Protein 4LOR (pdb70)

Organism: Homo sapiens (NCBI:txid9606)

GO terms:
  GO:0106139 symbiont cell surface (C, IDA)
  GO:0005602 complement component C1 complex (C, IDA)
  GO:0004252 serine-type endopeptidase activity (F, IDA)
  GO:0006958 complement activation, classical pathway (P, IDA)
  GO:0005576 extracellular region (C, EXP)
  GO:0009986 cell surface (C, EXP)
  GO:0004252 serine-type endopeptidase activity (F, EXP)
  GO:0005576 extracellular region (C, TAS)
  GO:0042802 identical protein binding (F, IPI)
  GO:0005515 protein binding (F, IPI)
  GO:0072562 blood microparticle (C, HDA)
  GO:0031638 zymogen activation (P, IDA)
  GO:0051604 protein maturation (P, IDA)

CATH classification: 2.60.120.290 (+2 more: 2.10.25.10, 2.60.120.290)

Sequence (325 aa):
PTMYGEILSPNYPQAYPSEVEKSWDIEVPEGYGIHLYFTHLDIELSENCAYDSVQIISGDTEEGRLCGQQRSSNNPHSPIVEEFQVPYNKLQVIFKSDFSNEERFTGFAAYYVATDINECTDFVDVPCSHFCNNFIGGYFCSCPPEYFLHDDMKNCGVNCSGDVFTALIGEIASPNYPKPYPENSRCEYQIRLEKGFQVVVTLRREDFDVEAADSAGNCLDSLVFVAGDRQFGPYCGHGFPGPLNIETKSNALDIIFQTDLTGQKKGWKLRYHGDPMGPGPGPGKLGPGPGPGGPGPGPGKLGPGPGPGGPGPGPGPGKLGPGPGP

Structure (mmCIF, N/CA/C/O backbone):
data_4LOR
#
_entry.id   4LOR
#
_cell.length_a   71.353
_cell.length_b   71.173
_cell.length_c   98.393
_cell.angle_alpha   90.000
_cell.angle_beta   111.120
_cell.angle_gamma   90.000
#
_symmetry.space_group_name_H-M   'C 1 2 1'
#
loop_
_entity.id
_entity.type
_entity.pdbx_description
1 polymer 'Complement C1s subcomponent heavy chain'
2 polymer 'collagen-like peptide from C1q'
3 non-polymer 'CALCIUM ION'
4 non-polymer 'SODIUM ION'
5 non-polymer 2-acetamido-2-deoxy-beta-D-glucopyranose
6 water water
#
loop_
_atom_site.group_PDB
_atom_site.id
_atom_site.type_symbol
_atom_site.label_atom_id
_atom_site.label_alt_id
_atom_site.label_comp_id
_atom_site.label_asym_id
_atom_site.label_entity_id
_atom_site.label_seq_id
_atom_site.pdbx_PDB_ins_code
_atom_site.Cartn_x
_atom_site.Cartn_y
_atom_site.Cartn_z
_atom_site.occupancy
_atom_site.B_iso_or_equiv
_atom_site.auth_seq_id
_atom_site.auth_comp_id
_atom_site.auth_asym_id
_atom_site.auth_atom_id
_atom_site.pdbx_PDB_model_num
ATOM 1 N N . PRO A 1 1 ? 7.493 -4.660 48.431 1.00 42.42 2 PRO A N 1
ATOM 2 C CA . PRO A 1 1 ? 8.236 -5.822 47.934 1.00 32.06 2 PRO A CA 1
ATOM 3 C C . PRO A 1 1 ? 9.256 -6.314 48.955 1.00 52.94 2 PRO A C 1
ATOM 4 O O . PRO A 1 1 ? 10.210 -5.600 49.263 1.00 47.68 2 PRO A O 1
ATOM 8 N N . THR A 1 2 ? 9.050 -7.523 49.470 1.00 38.92 3 THR A N 1
ATOM 9 C CA . THR A 1 2 ? 9.944 -8.092 50.473 1.00 33.19 3 THR A CA 1
ATOM 10 C C . THR A 1 2 ? 10.466 -9.462 50.050 1.00 41.56 3 THR A C 1
ATOM 11 O O . THR A 1 2 ? 9.994 -10.041 49.073 1.00 42.76 3 THR A O 1
ATOM 15 N N . MET A 1 3 ? 11.442 -9.972 50.794 1.00 46.79 4 MET A N 1
ATOM 16 C CA . MET A 1 3 ? 12.009 -11.289 50.525 1.00 35.62 4 MET A CA 1
ATOM 17 C C . MET A 1 3 ? 11.526 -12.300 51.559 1.00 28.55 4 MET A C 1
ATOM 18 O O . MET A 1 3 ? 11.585 -13.511 51.335 1.00 25.32 4 MET A O 1
ATOM 23 N N . TYR A 1 4 ? 11.049 -11.789 52.690 1.00 28.28 5 TYR A N 1
ATOM 24 C CA . TYR A 1 4 ? 10.515 -12.627 53.757 1.00 29.78 5 TYR A CA 1
ATOM 25 C C . TYR A 1 4 ? 9.598 -11.802 54.650 1.00 34.89 5 TYR A C 1
ATOM 26 O O . TYR A 1 4 ? 9.636 -10.572 54.614 1.00 38.40 5 TYR A O 1
ATOM 35 N N . GLY A 1 5 ? 8.776 -12.473 55.451 1.00 29.05 6 GLY A N 1
ATOM 36 C CA . GLY A 1 5 ? 7.861 -11.769 56.330 1.00 31.74 6 GLY A CA 1
ATOM 37 C C . GLY A 1 5 ? 7.149 -12.633 57.353 1.00 32.00 6 GLY A C 1
ATOM 38 O O . GLY A 1 5 ? 7.373 -13.841 57.437 1.00 29.84 6 GLY A O 1
ATOM 39 N N . GLU A 1 6 ? 6.274 -11.997 58.126 1.00 38.53 7 GLU A N 1
ATOM 40 C CA . GLU A 1 6 ? 5.581 -12.652 59.228 1.00 30.96 7 GLU A CA 1
ATOM 41 C C . GLU A 1 6 ? 4.105 -12.260 59.254 1.00 27.03 7 GLU A C 1
ATOM 42 O O . GLU A 1 6 ? 3.761 -11.090 59.089 1.00 37.40 7 GLU A O 1
ATOM 48 N N . ILE A 1 7 ? 3.237 -13.247 59.458 1.00 28.47 8 ILE A N 1
ATOM 49 C CA . ILE A 1 7 ? 1.800 -13.009 59.521 1.00 23.22 8 ILE A CA 1
ATOM 50 C C . ILE A 1 7 ? 1.213 -13.606 60.797 1.00 22.40 8 ILE A C 1
ATOM 51 O O . ILE A 1 7 ? 1.238 -14.822 60.992 1.00 27.40 8 ILE A O 1
ATOM 56 N N . LEU A 1 8 ? 0.683 -12.747 61.661 1.00 23.97 9 LEU A N 1
ATOM 57 C CA . LEU A 1 8 ? 0.148 -13.190 62.943 1.00 26.82 9 LEU A CA 1
ATOM 58 C C . LEU A 1 8 ? -1.322 -12.810 63.104 1.00 25.58 9 LEU A C 1
ATOM 59 O O . LEU A 1 8 ? -1.742 -11.728 62.694 1.00 31.26 9 LEU A O 1
ATOM 64 N N . SER A 1 9 ? -2.098 -13.712 63.698 1.00 27.42 10 SER A N 1
ATOM 65 C CA . SER A 1 9 ? -3.497 -13.441 64.006 1.00 25.15 10 SER A CA 1
ATOM 66 C C . SER A 1 9 ? -3.584 -12.315 65.033 1.00 34.87 10 SER A C 1
ATOM 67 O O . SER A 1 9 ? -2.642 -12.101 65.796 1.00 30.04 10 SER A O 1
ATOM 70 N N . PRO A 1 10 ? -4.706 -11.576 65.038 1.00 27.14 11 PRO A N 1
ATOM 71 C CA . PRO A 1 10 ? -4.911 -10.503 66.016 1.00 40.43 11 PRO A CA 1
ATOM 72 C C . PRO A 1 10 ? -4.746 -10.983 67.458 1.00 40.08 11 PRO A C 1
ATOM 73 O O . PRO A 1 10 ? -5.339 -11.993 67.840 1.00 31.69 11 PRO A O 1
ATOM 77 N N . ASN A 1 11 ? -3.932 -10.262 68.226 1.00 34.03 12 ASN A N 1
ATOM 78 C CA . ASN A 1 11 ? -3.695 -10.537 69.646 1.00 31.29 12 ASN A CA 1
ATOM 79 C C . ASN A 1 11 ? -2.908 -11.822 69.932 1.00 24.77 12 ASN A C 1
ATOM 80 O O . ASN A 1 11 ? -2.879 -12.299 71.064 1.00 43.81 12 ASN A O 1
ATOM 85 N N . TYR A 1 12 ? -2.268 -12.371 68.903 1.00 39.05 13 TYR A N 1
ATOM 86 C CA . TYR A 1 12 ? -1.381 -13.523 69.059 1.00 34.64 13 TYR A CA 1
ATOM 87 C C . TYR A 1 12 ? -0.246 -13.156 70.014 1.00 29.61 13 TYR A C 1
ATOM 88 O O . TYR A 1 12 ? 0.274 -12.043 69.952 1.00 43.05 13 TYR A O 1
ATOM 97 N N . PRO A 1 13 ? 0.156 -14.089 70.896 1.00 43.09 14 PRO A N 1
ATOM 98 C CA . PRO A 1 13 ? -0.278 -15.485 71.025 1.00 41.56 14 PRO A CA 1
ATOM 99 C C . PRO A 1 13 ? -1.501 -15.684 71.921 1.00 33.35 14 PRO A C 1
ATOM 100 O O . PRO A 1 13 ? -1.805 -16.824 72.276 1.00 31.82 14 PRO A O 1
ATOM 104 N N . GLN A 1 14 ? -2.186 -14.607 72.288 1.00 31.61 15 GLN A N 1
ATOM 105 C CA . GLN A 1 14 ? -3.415 -14.730 73.067 1.00 32.14 15 GLN A CA 1
ATOM 106 C C . GLN A 1 14 ? -4.602 -14.979 72.140 1.00 34.25 15 GLN A C 1
ATOM 107 O O . GLN A 1 14 ? -4.444 -15.012 70.921 1.00 26.20 15 GLN A O 1
ATOM 113 N N . ALA A 1 15 ? -5.786 -15.157 72.719 1.00 25.60 16 ALA A N 1
ATOM 114 C CA . ALA A 1 15 ? -6.985 -15.444 71.933 1.00 25.44 16 ALA A CA 1
ATOM 115 C C . ALA A 1 15 ? -7.388 -14.273 71.038 1.00 25.62 16 ALA A C 1
ATOM 116 O O . ALA A 1 15 ? -7.208 -13.114 71.406 1.00 38.04 16 ALA A O 1
ATOM 118 N N . TYR A 1 16 ? -7.934 -14.583 69.864 1.00 25.06 17 TYR A N 1
ATOM 119 C CA . TYR A 1 16 ? -8.387 -13.552 68.933 1.00 40.88 17 TYR A CA 1
ATOM 120 C C . TYR A 1 16 ? -9.812 -13.101 69.247 1.00 30.41 17 TYR A C 1
ATOM 121 O O . TYR A 1 16 ? -10.610 -13.881 69.766 1.00 26.62 17 TYR A O 1
ATOM 130 N N . PRO A 1 17 ? -10.129 -11.833 68.938 1.00 35.45 18 PRO A N 1
ATOM 131 C CA . PRO A 1 17 ? -11.464 -11.276 69.192 1.00 36.77 18 PRO A CA 1
ATOM 132 C C . PRO A 1 17 ? -12.525 -11.850 68.255 1.00 28.16 18 PRO A C 1
ATOM 133 O O . PRO A 1 17 ? -12.192 -12.559 67.309 1.00 44.06 18 PRO A O 1
ATOM 137 N N . SER A 1 18 ? -13.790 -11.538 68.525 1.00 45.02 19 SER A N 1
ATOM 138 C CA . SER A 1 18 ? -14.894 -11.985 67.683 1.00 35.56 19 SER A CA 1
ATOM 139 C C . SER A 1 18 ? -15.212 -10.949 66.613 1.00 35.24 19 SER A C 1
ATOM 140 O O . SER A 1 18 ? -14.882 -9.772 66.767 1.00 40.06 19 SER A O 1
ATOM 143 N N . GLU A 1 19 ? -15.853 -11.397 65.536 1.00 34.65 20 GLU A N 1
ATOM 144 C CA . GLU A 1 19 ? -16.309 -10.514 64.461 1.00 40.75 20 GLU A CA 1
ATOM 145 C C . GLU A 1 19 ? -15.209 -9.624 63.886 1.00 30.04 20 GLU A C 1
ATOM 146 O O . GLU A 1 19 ? -15.393 -8.415 63.749 1.00 40.37 20 GLU A O 1
ATOM 152 N N . VAL A 1 20 ? -14.070 -10.221 63.554 1.00 30.40 21 VAL A N 1
ATOM 153 C CA . VAL A 1 20 ? -12.984 -9.473 62.933 1.00 34.79 21 VAL A CA 1
ATOM 154 C C . VAL A 1 20 ? -12.720 -9.974 61.518 1.00 30.34 21 VAL A C 1
ATOM 155 O O . VAL A 1 20 ? -12.959 -11.141 61.208 1.00 28.93 21 VAL A O 1
ATOM 159 N N . GLU A 1 21 ? -12.245 -9.081 60.657 1.00 46.26 22 GLU A N 1
ATOM 160 C CA . GLU A 1 21 ? -11.837 -9.463 59.313 1.00 48.04 22 GLU A CA 1
ATOM 161 C C . GLU A 1 21 ? -10.553 -8.736 58.933 1.00 45.02 22 GLU A C 1
ATOM 162 O O . GLU A 1 21 ? -10.574 -7.568 58.542 1.00 57.49 22 GLU A O 1
ATOM 168 N N . LYS A 1 22 ? -9.435 -9.442 59.062 1.00 34.67 23 LYS A N 1
ATOM 169 C CA . LYS A 1 22 ? -8.127 -8.875 58.782 1.00 30.96 23 LYS A CA 1
ATOM 170 C C . LYS A 1 22 ? -7.573 -9.480 57.498 1.00 38.92 23 LYS A C 1
ATOM 171 O O . LYS A 1 22 ? -7.825 -10.647 57.195 1.00 47.98 23 LYS A O 1
ATOM 177 N N . SER A 1 23 ? -6.828 -8.683 56.740 1.00 32.38 24 SER A N 1
ATOM 178 C CA . SER A 1 23 ? -6.255 -9.156 55.486 1.00 35.39 24 SER A CA 1
ATOM 179 C C . SER A 1 23 ? -4.827 -8.657 55.293 1.00 40.30 24 SER A C 1
ATOM 180 O O . SER A 1 23 ? -4.508 -7.513 55.618 1.00 35.14 24 SER A O 1
ATOM 183 N N . TRP A 1 24 ? -3.971 -9.529 54.769 1.00 37.62 25 TRP A N 1
ATOM 184 C CA . TRP A 1 24 ? -2.590 -9.170 54.478 1.00 36.89 25 TRP A CA 1
ATOM 185 C C . TRP A 1 24 ? -2.299 -9.360 52.993 1.00 40.82 25 TRP A C 1
ATOM 186 O O . TRP A 1 24 ? -2.750 -10.330 52.382 1.00 39.91 25 TRP A O 1
ATOM 197 N N . ASP A 1 25 ? -1.544 -8.431 52.417 1.00 45.93 26 ASP A N 1
ATOM 198 C CA . ASP A 1 25 ? -1.136 -8.537 51.021 1.00 45.77 26 ASP A CA 1
ATOM 199 C C . ASP A 1 25 ? 0.365 -8.795 50.930 1.00 49.22 26 ASP A C 1
ATOM 200 O O . ASP A 1 25 ? 1.174 -7.945 51.298 1.00 56.51 26 ASP A O 1
ATOM 205 N N . ILE A 1 26 ? 0.729 -9.977 50.441 1.00 49.05 27 ILE A N 1
ATOM 206 C CA . ILE A 1 26 ? 2.128 -10.383 50.378 1.00 26.06 27 ILE A CA 1
ATOM 207 C C . ILE A 1 26 ? 2.681 -10.221 48.967 1.00 33.32 27 ILE A C 1
ATOM 208 O O . ILE A 1 26 ? 2.089 -10.706 48.003 1.00 35.89 27 ILE A O 1
ATOM 213 N N . GLU A 1 27 ? 3.815 -9.536 48.851 1.00 43.15 28 GLU A N 1
ATOM 214 C CA . GLU A 1 27 ? 4.433 -9.308 47.551 1.00 40.58 28 GLU A CA 1
ATOM 215 C C . GLU A 1 27 ? 5.948 -9.489 47.588 1.00 41.87 28 GLU A C 1
ATOM 216 O O . GLU A 1 27 ? 6.642 -8.854 48.381 1.00 43.29 28 GLU A O 1
ATOM 222 N N . VAL A 1 28 ? 6.448 -10.365 46.723 1.00 43.43 29 VAL A N 1
ATOM 223 C CA . VAL A 1 28 ? 7.881 -10.534 46.525 1.00 37.13 29 VAL A CA 1
ATOM 224 C C . VAL A 1 28 ? 8.216 -10.043 45.118 1.00 39.79 29 VAL A C 1
ATOM 225 O O . VAL A 1 28 ? 7.334 -9.993 44.259 1.00 43.22 29 VAL A O 1
ATOM 229 N N . PRO A 1 29 ? 9.482 -9.657 44.877 1.00 42.45 30 PRO A N 1
ATOM 230 C CA . PRO A 1 29 ? 9.847 -9.123 43.558 1.00 37.55 30 PRO A CA 1
ATOM 231 C C . PRO A 1 29 ? 9.672 -10.128 42.422 1.00 48.80 30 PRO A C 1
ATOM 232 O O . PRO A 1 29 ? 9.547 -11.329 42.663 1.00 57.04 30 PRO A O 1
ATOM 236 N N . GLU A 1 30 ? 9.661 -9.622 41.192 1.00 51.28 31 GLU A N 1
ATOM 237 C CA . GLU A 1 30 ? 9.513 -10.461 40.009 1.00 49.08 31 GLU A CA 1
ATOM 238 C C . GLU A 1 30 ? 10.664 -11.453 39.895 1.00 55.83 31 GLU A C 1
ATOM 239 O O . GLU A 1 30 ? 11.807 -11.134 40.226 1.00 35.08 31 GLU A O 1
ATOM 245 N N . GLY A 1 31 ? 10.354 -12.658 39.429 1.00 56.73 32 GLY A N 1
ATOM 246 C CA . GLY A 1 31 ? 11.350 -13.705 39.303 1.00 33.89 32 GLY A CA 1
ATOM 247 C C . GLY A 1 31 ? 11.361 -14.620 40.511 1.00 35.22 32 GLY A C 1
ATOM 248 O O . GLY A 1 31 ? 12.198 -15.518 40.614 1.00 39.96 32 GLY A O 1
ATOM 249 N N . TYR A 1 32 ? 10.427 -14.391 41.429 1.00 31.33 33 TYR A N 1
ATOM 250 C CA . TYR A 1 32 ? 10.340 -15.196 42.642 1.00 37.19 33 TYR A CA 1
ATOM 251 C C . TYR A 1 32 ? 8.948 -15.781 42.856 1.00 34.88 33 TYR A C 1
ATOM 252 O O . TYR A 1 32 ? 7.946 -15.199 42.441 1.00 39.16 33 TYR A O 1
ATOM 261 N N . GLY A 1 33 ? 8.902 -16.937 43.510 1.00 32.82 34 GLY A N 1
ATOM 262 C CA . GLY A 1 33 ? 7.654 -17.514 43.974 1.00 28.29 34 GLY A CA 1
ATOM 263 C C . GLY A 1 33 ? 7.563 -17.323 45.476 1.00 37.28 34 GLY A C 1
ATOM 264 O O . GLY A 1 33 ? 8.449 -16.714 46.077 1.00 33.14 34 GLY A O 1
ATOM 265 N N . ILE A 1 34 ? 6.503 -17.839 46.089 1.00 30.74 35 ILE A N 1
ATOM 266 C CA . ILE A 1 34 ? 6.307 -17.667 47.525 1.00 26.26 35 ILE A CA 1
ATOM 267 C C . ILE A 1 34 ? 6.083 -18.991 48.252 1.00 30.88 35 ILE A C 1
ATOM 268 O O . ILE A 1 34 ? 5.212 -19.777 47.878 1.00 37.36 35 ILE A O 1
ATOM 273 N N . HIS A 1 35 ? 6.881 -19.230 49.290 1.00 34.20 36 HIS A N 1
ATOM 274 C CA . HIS A 1 35 ? 6.676 -20.371 50.176 1.00 19.99 36 HIS A CA 1
ATOM 275 C C . HIS A 1 35 ? 6.047 -19.895 51.480 1.00 31.13 36 HIS A C 1
ATOM 276 O O . HIS A 1 35 ? 6.717 -19.292 52.317 1.00 30.90 36 HIS A O 1
ATOM 283 N N . LEU A 1 36 ? 4.754 -20.161 51.640 1.00 33.22 37 LEU A N 1
ATOM 284 C CA . LEU A 1 36 ? 4.027 -19.774 52.844 1.00 26.67 37 LEU A CA 1
ATOM 285 C C . LEU A 1 36 ? 3.806 -20.988 53.736 1.00 30.22 37 LEU A C 1
ATOM 286 O O . LEU A 1 36 ? 3.281 -22.004 53.284 1.00 35.91 37 LEU A O 1
ATOM 291 N N . TYR A 1 37 ? 4.207 -20.884 54.999 1.00 26.48 38 TYR A N 1
ATOM 292 C CA . TYR A 1 37 ? 4.058 -21.999 55.928 1.00 22.99 38 TYR A CA 1
ATOM 293 C C . TYR A 1 37 ? 3.587 -21.568 57.316 1.00 28.14 38 TYR A C 1
ATOM 294 O O . TYR A 1 37 ? 4.016 -20.540 57.844 1.00 29.62 38 TYR A O 1
ATOM 303 N N . PHE A 1 38 ? 2.697 -22.368 57.895 1.00 27.63 39 PHE A N 1
ATOM 304 C CA . PHE A 1 38 ? 2.149 -22.096 59.217 1.00 17.01 39 PHE A CA 1
ATOM 305 C C . PHE A 1 38 ? 2.888 -22.899 60.282 1.00 17.68 39 PHE A C 1
ATOM 306 O O . PHE A 1 38 ? 3.147 -24.089 60.103 1.00 33.43 39 PHE A O 1
ATOM 314 N N . THR A 1 39 ? 3.228 -22.246 61.390 1.00 20.13 40 THR A N 1
ATOM 315 C CA . THR A 1 39 ? 3.938 -22.906 62.482 1.00 29.04 40 THR A CA 1
ATOM 316 C C . THR A 1 39 ? 3.052 -23.056 63.713 1.00 25.60 40 THR A C 1
ATOM 317 O O . THR A 1 39 ? 3.438 -23.683 64.702 1.00 22.53 40 THR A O 1
ATOM 321 N N . HIS A 1 40 ? 1.860 -22.474 63.641 1.00 32.03 41 HIS A N 1
ATOM 322 C CA . HIS A 1 40 ? 0.891 -22.565 64.724 1.00 22.22 41 HIS A CA 1
ATOM 323 C C . HIS A 1 40 ? -0.519 -22.437 64.164 1.00 29.45 41 HIS A C 1
ATOM 324 O O . HIS A 1 40 ? -0.781 -21.593 63.308 1.00 24.89 41 HIS A O 1
ATOM 331 N N . LEU A 1 41 ? -1.425 -23.281 64.647 1.00 35.40 42 LEU A N 1
ATOM 332 C CA . LEU A 1 41 ? -2.804 -23.258 64.178 1.00 25.33 42 LEU A CA 1
ATOM 333 C C . LEU A 1 41 ? -3.764 -23.681 65.286 1.00 23.08 42 LEU A C 1
ATOM 334 O O . LEU A 1 41 ? -3.863 -24.862 65.621 1.00 26.84 42 LEU A O 1
ATOM 339 N N . ASP A 1 42 ? -4.469 -22.704 65.848 1.00 32.11 43 ASP A N 1
ATOM 340 C CA . ASP A 1 42 ? -5.396 -22.945 66.947 1.00 27.03 43 ASP A CA 1
ATOM 341 C C . ASP A 1 42 ? -6.650 -22.099 66.744 1.00 31.59 43 ASP A C 1
ATOM 342 O O . ASP A 1 42 ? -6.841 -21.073 67.399 1.00 31.20 43 ASP A O 1
ATOM 347 N N . ILE A 1 43 ? -7.497 -22.539 65.820 1.00 23.34 44 ILE A N 1
ATOM 348 C CA . ILE A 1 43 ? -8.687 -21.793 65.434 1.00 24.87 44 ILE A CA 1
ATOM 349 C C . ILE A 1 43 ? -9.930 -22.647 65.687 1.00 28.84 44 ILE A C 1
ATOM 350 O O . ILE A 1 43 ? -9.851 -23.873 65.667 1.00 39.41 44 ILE A O 1
ATOM 355 N N . GLU A 1 44 ? -11.066 -22.003 65.949 1.00 33.72 45 GLU A N 1
ATOM 356 C CA . GLU A 1 44 ? -12.323 -22.716 66.151 1.00 32.90 45 GLU A CA 1
ATOM 357 C C . GLU A 1 44 ? -12.639 -23.619 64.963 1.00 37.65 45 GLU A C 1
ATOM 358 O O . GLU A 1 44 ? -12.605 -23.181 63.813 1.00 49.43 45 GLU A O 1
ATOM 364 N N . LEU A 1 45 ? -12.939 -24.881 65.252 1.00 37.93 46 LEU A N 1
ATOM 365 C CA . LEU A 1 45 ? -13.216 -25.864 64.213 1.00 32.03 46 LEU A CA 1
ATOM 366 C C . LEU A 1 45 ? -14.689 -25.877 63.820 1.00 42.13 46 LEU A C 1
ATOM 367 O O . LEU A 1 45 ? -15.569 -25.901 64.679 1.00 41.48 46 LEU A O 1
ATOM 372 N N . SER A 1 46 ? -14.948 -25.859 62.516 1.00 40.14 47 SER A N 1
ATOM 373 C CA . SER A 1 46 ? -16.307 -25.972 62.001 1.00 40.27 47 SER A CA 1
ATOM 374 C C . SER A 1 46 ? -16.291 -26.638 60.631 1.00 37.66 47 SER A C 1
ATOM 375 O O . SER A 1 46 ? -15.272 -26.627 59.940 1.00 37.60 47 SER A O 1
ATOM 378 N N . GLU A 1 47 ? -17.422 -27.219 60.246 1.00 39.27 48 GLU A N 1
ATOM 379 C CA . GLU A 1 47 ? -17.541 -27.860 58.942 1.00 51.99 48 GLU A CA 1
ATOM 380 C C . GLU A 1 47 ? -17.360 -26.823 57.838 1.00 47.21 48 GLU A C 1
ATOM 381 O O . GLU A 1 47 ? -17.982 -25.760 57.869 1.00 56.81 48 GLU A O 1
ATOM 387 N N . ASN A 1 48 ? -16.486 -27.136 56.883 1.00 46.69 49 ASN A N 1
ATOM 388 C CA . ASN A 1 48 ? -16.115 -26.221 55.801 1.00 42.55 49 ASN A CA 1
ATOM 389 C C . ASN A 1 48 ? -15.459 -24.923 56.281 1.00 49.50 49 ASN A C 1
ATOM 390 O O . ASN A 1 48 ? -15.315 -23.978 55.504 1.00 52.20 49 ASN A O 1
ATOM 395 N N . CYS A 1 49 ? -15.067 -24.892 57.555 1.00 52.10 50 CYS A N 1
ATOM 396 C CA . CYS A 1 49 ? -14.450 -23.715 58.172 1.00 37.12 50 CYS A CA 1
ATOM 397 C C . CYS A 1 49 ? -15.269 -22.446 57.945 1.00 46.26 50 CYS A C 1
ATOM 398 O O . CYS A 1 49 ? -14.743 -21.427 57.498 1.00 37.00 50 CYS A O 1
ATOM 401 N N . ALA A 1 50 ? -16.557 -22.515 58.261 1.00 38.15 51 ALA A N 1
ATOM 402 C CA . ALA A 1 50 ? -17.475 -21.414 57.992 1.00 38.81 51 ALA A CA 1
ATOM 403 C C . ALA A 1 50 ? -17.449 -20.332 59.071 1.00 57.20 51 ALA A C 1
ATOM 404 O O . ALA A 1 50 ? -17.510 -19.142 58.761 1.00 56.02 51 ALA A O 1
ATOM 406 N N . TYR A 1 51 ? -17.368 -20.746 60.333 1.00 35.98 52 TYR A N 1
ATOM 407 C CA . TYR A 1 51 ? -17.355 -19.799 61.445 1.00 36.90 52 TYR A CA 1
ATOM 408 C C . TYR A 1 51 ? -16.068 -18.980 61.421 1.00 35.95 52 TYR A C 1
ATOM 409 O O . TYR A 1 51 ? -16.063 -17.820 61.004 1.00 36.03 52 TYR A O 1
ATOM 418 N N . ASP A 1 52 ? -14.982 -19.595 61.878 1.00 32.17 53 ASP A N 1
ATOM 419 C CA . ASP A 1 52 ? -13.669 -18.963 61.878 1.00 30.98 53 ASP A CA 1
ATOM 420 C C . ASP A 1 52 ? -12.777 -19.639 60.845 1.00 31.48 53 ASP A C 1
ATOM 421 O O . ASP A 1 52 ? -12.849 -20.855 60.659 1.00 32.17 53 ASP A O 1
ATOM 426 N N . SER A 1 53 ? -11.933 -18.856 60.179 1.00 31.21 54 SER A N 1
ATOM 427 C CA . SER A 1 53 ? -11.054 -19.401 59.149 1.00 47.53 54 SER A CA 1
ATOM 428 C C . SER A 1 53 ? -9.926 -18.447 58.773 1.00 49.47 54 SER A C 1
ATOM 429 O O . SER A 1 53 ? -10.057 -17.228 58.888 1.00 30.58 54 SER A O 1
ATOM 432 N N . VAL A 1 54 ? -8.812 -19.021 58.334 1.00 30.90 55 VAL A N 1
ATOM 433 C CA . VAL A 1 54 ? -7.750 -18.255 57.700 1.00 41.87 55 VAL A CA 1
ATOM 434 C C . VAL A 1 54 ? -7.669 -18.692 56.237 1.00 32.07 55 VAL A C 1
ATOM 435 O O . VAL A 1 54 ? -7.639 -19.885 55.934 1.00 33.02 55 VAL A O 1
ATOM 439 N N . GLN A 1 55 ? -7.659 -17.722 55.331 1.00 32.62 56 GLN A N 1
ATOM 440 C CA . GLN A 1 55 ? -7.807 -18.010 53.910 1.00 37.35 56 GLN A CA 1
ATOM 441 C C . GLN A 1 55 ? -6.580 -17.583 53.108 1.00 34.24 56 GLN A C 1
ATOM 442 O O . GLN A 1 55 ? -6.014 -16.518 53.348 1.00 34.31 56 GLN A O 1
ATOM 448 N N . ILE A 1 56 ? -6.172 -18.422 52.161 1.00 35.72 57 ILE A N 1
ATOM 449 C CA . ILE A 1 56 ? -5.029 -18.127 51.299 1.00 35.51 57 ILE A CA 1
ATOM 450 C C . ILE A 1 56 ? -5.478 -18.014 49.842 1.00 37.50 57 ILE A C 1
ATOM 451 O O . ILE A 1 56 ? -6.047 -18.954 49.288 1.00 53.31 57 ILE A O 1
ATOM 456 N N . ILE A 1 57 ? -5.222 -16.862 49.226 1.00 44.96 58 ILE A N 1
ATOM 457 C CA . ILE A 1 57 ? -5.684 -16.608 47.863 1.00 55.14 58 ILE A CA 1
ATOM 458 C C . ILE A 1 57 ? -4.554 -16.183 46.925 1.00 57.50 58 ILE A C 1
ATOM 459 O O . ILE A 1 57 ? -4.030 -15.075 47.038 1.00 58.77 58 ILE A O 1
ATOM 464 N N . SER A 1 58 ? -4.188 -17.067 46.000 1.00 70.53 59 SER A N 1
ATOM 465 C CA . SER A 1 58 ? -3.181 -16.755 44.989 1.00 85.84 59 SER A CA 1
ATOM 466 C C . SER A 1 58 ? -3.864 -16.528 43.647 1.00 94.22 59 SER A C 1
ATOM 467 O O . SER A 1 58 ? -4.797 -17.249 43.291 1.00 95.79 59 SER A O 1
ATOM 470 N N . GLY A 1 59 ? -3.394 -15.533 42.900 1.00 101.45 60 GLY A N 1
ATOM 471 C CA . GLY A 1 59 ? -4.083 -15.106 41.697 1.00 108.69 60 GLY A CA 1
ATOM 472 C C . GLY A 1 59 ? -5.452 -14.590 42.095 1.00 107.70 60 GLY A C 1
ATOM 473 O O . GLY A 1 59 ? -5.594 -13.444 42.520 1.00 112.17 60 GLY A O 1
ATOM 474 N N . ASP A 1 60 ? -6.460 -15.446 41.964 1.00 102.10 61 ASP A N 1
ATOM 475 C CA . ASP A 1 60 ? -7.774 -15.174 42.534 1.00 100.44 61 ASP A CA 1
ATOM 476 C C . ASP A 1 60 ? -8.508 -16.485 42.802 1.00 86.19 61 ASP A C 1
ATOM 477 O O . ASP A 1 60 ? -9.729 -16.511 42.958 1.00 78.76 61 ASP A O 1
ATOM 482 N N . THR A 1 61 ? -7.746 -17.573 42.845 1.00 77.95 62 THR A N 1
ATOM 483 C CA . THR A 1 61 ? -8.277 -18.871 43.234 1.00 73.69 62 THR A CA 1
ATOM 484 C C . THR A 1 61 ? -7.934 -19.114 44.697 1.00 70.18 62 THR A C 1
ATOM 485 O O . THR A 1 61 ? -7.152 -18.368 45.289 1.00 55.16 62 THR A O 1
ATOM 489 N N . GLU A 1 62 ? -8.519 -20.152 45.282 1.00 73.27 63 GLU A N 1
ATOM 490 C CA . GLU A 1 62 ? -8.277 -20.456 46.687 1.00 59.89 63 GLU A CA 1
ATOM 491 C C . GLU A 1 62 ? -7.253 -21.574 46.852 1.00 52.12 63 GLU A C 1
ATOM 492 O O . GLU A 1 62 ? -7.497 -22.713 46.456 1.00 47.10 63 GLU A O 1
ATOM 498 N N . GLU A 1 63 ? -6.108 -21.242 47.441 1.00 48.63 64 GLU A N 1
ATOM 499 C CA . GLU A 1 63 ? -5.073 -22.232 47.710 1.00 50.70 64 GLU A CA 1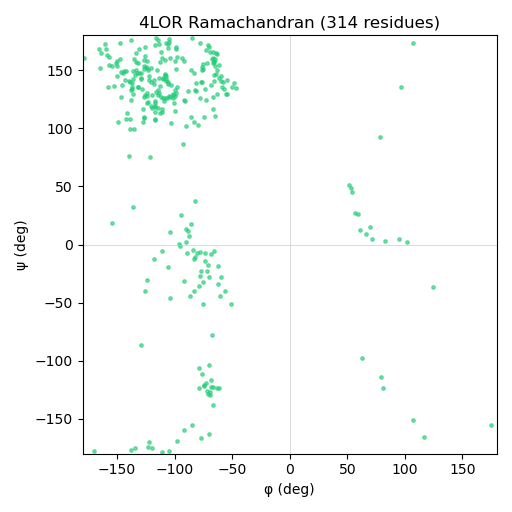
ATOM 500 C C . GLU A 1 63 ? -5.455 -23.103 48.900 1.00 55.34 64 GLU A C 1
ATOM 501 O O . GLU A 1 63 ? -5.101 -24.283 48.958 1.00 59.90 64 GLU A O 1
ATOM 507 N N . GLY A 1 64 ? -6.179 -22.518 49.848 1.00 43.06 65 GLY A N 1
ATOM 508 C CA . GLY A 1 64 ? -6.588 -23.245 51.033 1.00 52.21 65 GLY A CA 1
ATOM 509 C C . GLY A 1 64 ? -7.429 -22.438 52.002 1.00 57.44 65 GLY A C 1
ATOM 510 O O . GLY A 1 64 ? -7.434 -21.206 51.973 1.00 64.71 65 GLY A O 1
ATOM 511 N N . ARG A 1 65 ? -8.147 -23.150 52.863 1.00 41.99 66 ARG A N 1
ATOM 512 C CA . ARG A 1 65 ? -8.972 -22.536 53.892 1.00 37.28 66 ARG A CA 1
ATOM 513 C C . ARG A 1 65 ? -8.792 -23.338 55.174 1.00 36.21 66 ARG A C 1
ATOM 514 O O . ARG A 1 65 ? -9.280 -24.464 55.284 1.00 37.09 66 ARG A O 1
ATOM 522 N N . LEU A 1 66 ? -8.087 -22.757 56.139 1.00 38.04 67 LEU A N 1
ATOM 523 C CA . LEU A 1 66 ? -7.663 -23.497 57.323 1.00 42.33 67 LEU A CA 1
ATOM 524 C C . LEU A 1 66 ? -8.427 -23.127 58.594 1.00 37.24 67 LEU A C 1
ATOM 525 O O . LEU A 1 66 ? -8.757 -21.963 58.825 1.00 38.89 67 LEU A O 1
ATOM 530 N N . CYS A 1 67 ? -8.698 -24.139 59.411 1.00 36.29 68 CYS A N 1
ATOM 531 C CA . CYS A 1 67 ? -9.283 -23.952 60.731 1.00 31.52 68 CYS A CA 1
ATOM 532 C C . CYS A 1 67 ? -9.002 -25.190 61.573 1.00 31.48 68 CYS A C 1
ATOM 533 O O . CYS A 1 67 ? -8.567 -26.215 61.050 1.00 40.45 68 CYS A O 1
ATOM 536 N N . GLY A 1 68 ? -9.244 -25.094 62.876 1.00 47.82 69 GLY A N 1
ATOM 537 C CA . GLY A 1 68 ? -9.032 -26.221 63.764 1.00 30.55 69 GLY A CA 1
ATOM 538 C C . GLY A 1 68 ? -7.724 -26.143 64.524 1.00 29.48 69 GLY A C 1
ATOM 539 O O . GLY A 1 68 ? -6.983 -25.166 64.412 1.00 28.60 69 GLY A O 1
ATOM 540 N N A GLN A 1 69 ? -7.432 -27.194 65.283 0.50 36.27 70 GLN A N 1
ATOM 541 N N B GLN A 1 69 ? -7.450 -27.174 65.318 0.50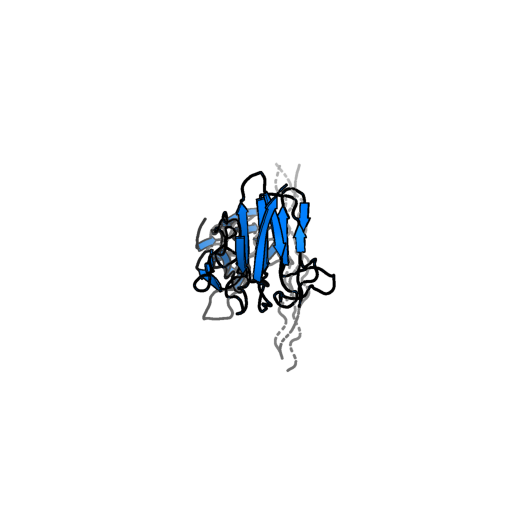 36.65 70 GLN A N 1
ATOM 542 C CA A GLN A 1 69 ? -6.227 -27.247 66.101 0.50 38.93 70 GLN A CA 1
ATOM 543 C CA B GLN A 1 69 ? -6.222 -27.246 66.104 0.50 38.92 70 GLN A CA 1
ATOM 544 C C A GLN A 1 69 ? -5.307 -28.362 65.616 0.50 39.72 70 GLN A C 1
ATOM 545 C C B GLN A 1 69 ? -5.319 -28.352 65.572 0.50 39.63 70 GLN A C 1
ATOM 546 O O A GLN A 1 69 ? -5.721 -29.517 65.509 0.50 46.66 70 GLN A O 1
ATOM 547 O O B GLN A 1 69 ? -5.756 -29.488 65.385 0.50 46.62 70 GLN A O 1
ATOM 558 N N . ARG A 1 70 ? -4.059 -28.013 65.323 1.00 33.05 71 ARG A N 1
ATOM 559 C CA . ARG A 1 70 ? -3.107 -28.975 64.779 1.00 46.43 71 ARG A CA 1
ATOM 560 C C . ARG A 1 70 ? -1.678 -28.729 65.252 1.00 49.98 71 ARG A C 1
ATOM 561 O O . ARG A 1 70 ? -1.207 -27.591 65.276 1.00 49.05 71 ARG A O 1
ATOM 569 N N . SER A 1 71 ? -0.997 -29.807 65.628 1.00 47.64 72 SER A N 1
ATOM 570 C CA . SER A 1 71 ? 0.422 -29.751 65.951 1.00 65.94 72 SER A CA 1
ATOM 571 C C . SER A 1 71 ? 1.196 -30.518 64.883 1.00 69.23 72 SER A C 1
ATOM 572 O O . SER A 1 71 ? 0.608 -31.267 64.102 1.00 72.50 72 SER A O 1
ATOM 575 N N . SER A 1 72 ? 2.511 -30.332 64.851 1.00 61.84 73 SER A N 1
ATOM 576 C CA . SER A 1 72 ? 3.341 -30.931 63.812 1.00 62.06 73 SER A CA 1
ATOM 577 C C . SER A 1 72 ? 3.590 -32.420 64.033 1.00 84.18 73 SER A C 1
ATOM 578 O O . SER A 1 72 ? 3.627 -32.895 65.168 1.00 92.17 73 SER A O 1
ATOM 581 N N . ASN A 1 73 ? 3.762 -33.148 62.934 1.00 90.38 74 ASN A N 1
ATOM 582 C CA . ASN A 1 73 ? 4.110 -34.560 62.996 1.00 100.41 74 ASN A CA 1
ATOM 583 C C . ASN A 1 73 ? 5.576 -34.719 63.373 1.00 99.18 74 ASN A C 1
ATOM 584 O O . ASN A 1 73 ? 5.918 -35.457 64.299 1.00 89.78 74 ASN A O 1
ATOM 589 N N . ASN A 1 74 ? 6.438 -34.013 62.647 1.00 104.75 75 ASN A N 1
ATOM 590 C CA . ASN A 1 74 ? 7.870 -34.033 62.907 1.00 102.18 75 ASN A CA 1
ATOM 591 C C . ASN A 1 74 ? 8.251 -33.192 64.119 1.00 104.48 75 ASN A C 1
ATOM 592 O O . ASN A 1 74 ? 7.704 -32.109 64.326 1.00 101.78 75 ASN A O 1
ATOM 597 N N . PRO A 1 75 ? 9.191 -33.696 64.930 1.00 104.66 76 PRO A N 1
ATOM 598 C CA . PRO A 1 75 ? 9.806 -32.888 65.986 1.00 94.04 76 PRO A CA 1
ATOM 599 C C . PRO A 1 75 ? 10.947 -32.066 65.398 1.00 84.32 76 PRO A C 1
ATOM 600 O O . PRO A 1 75 ? 11.554 -31.249 66.092 1.00 75.94 76 PRO A O 1
ATOM 604 N N . HIS A 1 76 ? 11.224 -32.290 64.116 1.00 79.31 77 HIS A N 1
ATOM 605 C CA . HIS A 1 76 ? 12.300 -31.601 63.416 1.00 85.69 77 HIS A CA 1
ATOM 606 C C . HIS A 1 76 ? 11.776 -30.380 62.669 1.00 84.44 77 HIS A C 1
ATOM 607 O O . HIS A 1 76 ? 12.541 -29.653 62.033 1.00 84.11 77 HIS A O 1
ATOM 614 N N . SER A 1 77 ? 10.467 -30.162 62.746 1.00 75.12 78 SER A N 1
ATOM 615 C CA . SER A 1 77 ? 9.840 -29.025 62.082 1.00 62.47 78 SER A CA 1
ATOM 616 C C . SER A 1 77 ? 8.505 -28.680 62.730 1.00 53.93 78 SER A C 1
ATOM 617 O O . SER A 1 77 ? 7.706 -29.568 63.022 1.00 47.03 78 SER A O 1
ATOM 620 N N . PRO A 1 78 ? 8.258 -27.381 62.956 1.00 45.68 79 PRO A N 1
ATOM 621 C CA . PRO A 1 78 ? 7.000 -26.932 63.555 1.00 46.98 79 PRO A CA 1
ATOM 622 C C . PRO A 1 78 ? 5.941 -26.632 62.499 1.00 43.78 79 PRO A C 1
ATOM 623 O O . PRO A 1 78 ? 4.837 -26.208 62.841 1.00 38.03 79 PRO A O 1
ATOM 627 N N . ILE A 1 79 ? 6.277 -26.857 61.232 1.00 33.11 80 ILE A N 1
ATOM 628 C CA . ILE A 1 79 ? 5.359 -26.569 60.137 1.00 30.53 80 ILE A CA 1
ATOM 629 C C . ILE A 1 79 ? 4.139 -27.484 60.177 1.00 31.35 80 ILE A C 1
ATOM 630 O O . ILE A 1 79 ? 4.268 -28.706 60.231 1.00 32.54 80 ILE A O 1
ATOM 635 N N . VAL A 1 80 ? 2.957 -26.876 60.158 1.00 30.80 81 VAL A N 1
ATOM 636 C CA . VAL A 1 80 ? 1.702 -27.612 60.199 1.00 39.68 81 VAL A CA 1
ATOM 637 C C . VAL A 1 80 ? 1.063 -27.633 58.816 1.00 37.58 81 VAL A C 1
ATOM 638 O O . VAL A 1 80 ? 0.608 -28.675 58.342 1.00 39.79 81 VAL A O 1
ATOM 642 N N . GLU A 1 81 ? 1.031 -26.469 58.177 1.00 36.68 82 GLU A N 1
ATOM 643 C CA . GLU A 1 81 ? 0.516 -26.343 56.819 1.00 34.87 82 GLU A CA 1
ATOM 644 C C . GLU A 1 81 ? 1.445 -25.464 55.994 1.00 37.81 82 GLU A C 1
ATOM 645 O O . GLU A 1 81 ? 1.993 -24.485 56.502 1.00 39.58 82 GLU A O 1
ATOM 651 N N . GLU A 1 82 ? 1.627 -25.816 54.726 1.00 34.16 83 GLU A N 1
ATOM 652 C CA . GLU A 1 82 ? 2.478 -25.022 53.847 1.00 34.10 83 GLU A CA 1
ATOM 653 C C . GLU A 1 82 ? 1.967 -24.973 52.411 1.00 35.54 83 GLU A C 1
ATOM 654 O O . GLU A 1 82 ? 1.369 -25.929 51.915 1.00 52.08 83 GLU A O 1
ATOM 660 N N . PHE A 1 83 ? 2.210 -23.843 51.755 1.00 62.62 84 PHE A N 1
ATOM 661 C CA . PHE A 1 83 ? 1.778 -23.634 50.381 1.00 36.61 84 PHE A CA 1
ATOM 662 C C . PHE A 1 83 ? 2.935 -23.097 49.545 1.00 36.74 84 PHE A C 1
ATOM 663 O O . PHE A 1 83 ? 3.670 -22.211 49.984 1.00 43.96 84 PHE A O 1
ATOM 671 N N . GLN A 1 84 ? 3.098 -23.644 48.346 1.00 38.47 85 GLN A N 1
ATOM 672 C CA . GLN A 1 84 ? 4.116 -23.170 47.418 1.00 38.85 85 GLN A CA 1
ATOM 673 C C . GLN A 1 84 ? 3.450 -22.623 46.159 1.00 40.15 85 GLN A C 1
ATOM 674 O O . GLN A 1 84 ? 2.909 -23.382 45.355 1.00 41.96 85 GLN A O 1
ATOM 680 N N . VAL A 1 85 ? 3.480 -21.304 45.995 1.00 39.36 86 VAL A N 1
ATOM 681 C CA . VAL A 1 85 ? 2.863 -20.681 44.829 1.00 46.70 86 VAL A CA 1
ATOM 682 C C . VAL A 1 85 ? 3.912 -20.173 43.839 1.00 47.33 86 VAL A C 1
ATOM 683 O O . VAL A 1 85 ? 4.960 -19.660 44.236 1.00 53.70 86 VAL A O 1
ATOM 687 N N . PRO A 1 86 ? 3.641 -20.343 42.537 1.00 43.16 87 PRO A N 1
ATOM 688 C CA . PRO A 1 86 ? 4.551 -19.877 41.487 1.00 54.20 87 PRO A CA 1
ATOM 689 C C . PRO A 1 86 ? 4.294 -18.418 41.133 1.00 52.48 87 PRO A C 1
ATOM 690 O O . PRO A 1 86 ? 4.721 -17.955 40.075 1.00 55.90 87 PRO A O 1
ATOM 694 N N . TYR A 1 87 ? 3.601 -17.707 42.016 1.00 53.79 88 TYR A N 1
ATOM 695 C CA . TYR A 1 87 ? 3.274 -16.306 41.792 1.00 50.25 88 TYR A CA 1
ATOM 696 C C . TYR A 1 87 ? 4.061 -15.431 42.760 1.00 52.00 88 TYR A C 1
ATOM 697 O O . TYR A 1 87 ? 4.542 -15.910 43.786 1.00 54.67 88 TYR A O 1
ATOM 706 N N . ASN A 1 88 ? 4.191 -14.149 42.438 1.00 57.96 89 ASN A N 1
ATOM 707 C CA . ASN A 1 88 ? 4.936 -13.231 43.291 1.00 55.60 89 ASN A CA 1
ATOM 708 C C . ASN A 1 88 ? 4.038 -12.447 44.245 1.00 59.94 89 ASN A C 1
ATOM 709 O O . ASN A 1 88 ? 4.518 -11.617 45.019 1.00 35.22 89 ASN A O 1
ATOM 714 N N . LYS A 1 89 ? 2.736 -12.708 44.185 1.00 37.59 90 LYS A N 1
ATOM 715 C CA . LYS A 1 89 ? 1.791 -12.056 45.088 1.00 38.91 90 LYS A CA 1
ATOM 716 C C . LYS A 1 89 ? 0.796 -13.038 45.706 1.00 42.46 90 LYS A C 1
ATOM 717 O O . LYS A 1 89 ? 0.447 -14.053 45.102 1.00 43.78 90 LYS A O 1
ATOM 723 N N . LEU A 1 90 ? 0.348 -12.722 46.918 1.00 40.49 91 LEU A N 1
ATOM 724 C CA . LEU A 1 90 ? -0.529 -13.606 47.678 1.00 37.21 91 LEU A CA 1
ATOM 725 C C . LEU A 1 90 ? -1.372 -12.802 48.663 1.00 42.59 91 LEU A C 1
ATOM 726 O O . LEU A 1 90 ? -0.965 -11.726 49.103 1.00 49.02 91 LEU A O 1
ATOM 731 N N . GLN A 1 91 ? -2.543 -13.325 49.013 1.00 43.10 92 GLN A N 1
ATOM 732 C CA . GLN A 1 91 ? -3.388 -12.672 50.008 1.00 45.94 92 GLN A CA 1
ATOM 733 C C . GLN A 1 91 ? -3.822 -13.634 51.108 1.00 38.97 92 GLN A C 1
ATOM 734 O O . GLN A 1 91 ? -4.248 -14.758 50.837 1.00 35.40 92 GLN A O 1
ATOM 740 N N . VAL A 1 92 ? -3.707 -13.183 52.352 1.00 33.73 93 VAL A N 1
ATOM 741 C CA . VAL A 1 92 ? -4.157 -13.960 53.499 1.00 31.11 93 VAL A CA 1
ATOM 742 C C . VAL A 1 92 ? -5.321 -13.247 54.179 1.00 40.86 93 VAL A C 1
ATOM 743 O O . VAL A 1 92 ? -5.237 -12.056 54.478 1.00 39.81 93 VAL A O 1
ATOM 747 N N . ILE A 1 93 ? -6.410 -13.973 54.409 1.00 43.31 94 ILE A N 1
ATOM 748 C CA . ILE A 1 93 ? -7.587 -13.396 55.048 1.00 40.42 94 ILE A CA 1
ATOM 749 C C . ILE A 1 93 ? -7.989 -14.181 56.293 1.00 31.87 94 ILE A C 1
ATOM 750 O O . ILE A 1 93 ? -8.259 -15.379 56.221 1.00 35.67 94 ILE A O 1
ATOM 755 N N . PHE A 1 94 ? -8.023 -13.500 57.435 1.00 32.09 95 PHE A N 1
ATOM 756 C CA . PHE A 1 94 ? -8.483 -14.113 58.675 1.00 35.25 95 PHE A CA 1
ATOM 757 C C . PHE A 1 94 ? -9.797 -13.494 59.131 1.00 29.37 95 PHE A C 1
ATOM 758 O O . PHE A 1 94 ? -9.909 -12.273 59.246 1.00 29.28 95 PHE A O 1
ATOM 766 N N . LYS A 1 95 ? -10.791 -14.339 59.384 1.00 29.99 96 LYS A N 1
ATOM 767 C CA . LYS A 1 95 ? -12.079 -13.865 59.873 1.00 37.37 96 LYS A CA 1
ATOM 768 C C . LYS A 1 95 ? -12.609 -14.735 61.010 1.00 40.15 96 LYS A C 1
ATOM 769 O O . LYS A 1 95 ? -12.331 -15.934 61.072 1.00 29.92 96 LYS A O 1
ATOM 775 N N . SER A 1 96 ? -13.367 -14.118 61.911 1.00 33.46 97 SER A N 1
ATOM 776 C CA . SER A 1 96 ? -13.966 -14.828 63.036 1.00 43.43 97 SER A CA 1
ATOM 777 C C . SER A 1 96 ? -15.434 -14.446 63.164 1.00 34.46 97 SER A C 1
ATOM 778 O O . SER A 1 96 ? -15.815 -13.317 62.857 1.00 34.73 97 SER A O 1
ATOM 781 N N . ASP A 1 97 ? -16.261 -15.384 63.617 1.00 34.98 98 ASP A N 1
ATOM 782 C CA . ASP A 1 97 ? -17.687 -15.114 63.766 1.00 35.91 98 ASP A CA 1
ATOM 783 C C . ASP A 1 97 ? -18.013 -14.454 65.109 1.00 49.92 98 ASP A C 1
ATOM 784 O O . ASP A 1 97 ? -17.156 -13.809 65.716 1.00 47.66 98 ASP A O 1
ATOM 789 N N . PHE A 1 98 ? -19.246 -14.626 65.572 1.00 36.32 99 PHE A N 1
ATOM 790 C CA . PHE A 1 98 ? -19.731 -13.900 66.743 1.00 46.30 99 PHE A CA 1
ATOM 791 C C . PHE A 1 98 ? -19.235 -14.432 68.090 1.00 40.83 99 PHE A C 1
ATOM 792 O O . PHE A 1 98 ? -19.219 -13.691 69.073 1.00 49.77 99 PHE A O 1
ATOM 800 N N . SER A 1 99 ? -18.831 -15.698 68.147 1.00 35.24 100 SER A N 1
ATOM 801 C CA . SER A 1 99 ? -18.466 -16.287 69.435 1.00 43.33 100 SER A CA 1
ATOM 802 C C . SER A 1 99 ? -17.404 -17.384 69.391 1.00 42.20 100 SER A C 1
ATOM 803 O O . SER A 1 99 ? -17.338 -18.175 68.450 1.00 44.88 100 SER A O 1
ATOM 806 N N . ASN A 1 100 ? -16.580 -17.414 70.435 1.00 40.47 101 ASN A N 1
ATOM 807 C CA . ASN A 1 100 ? -15.663 -18.518 70.692 1.00 36.30 101 ASN A CA 1
ATOM 808 C C . ASN A 1 100 ? -16.035 -19.188 72.011 1.00 41.37 101 ASN A C 1
ATOM 809 O O . ASN A 1 100 ? -16.089 -18.529 73.049 1.00 46.78 101 ASN A O 1
ATOM 814 N N . GLU A 1 101 ? -16.292 -20.492 71.976 1.00 39.02 102 GLU A N 1
ATOM 815 C CA . GLU A 1 101 ? -16.663 -21.218 73.189 1.00 42.77 102 GLU A CA 1
ATOM 816 C C . GLU A 1 101 ? -15.446 -21.634 74.011 1.00 42.27 102 GLU A C 1
ATOM 817 O O . GLU A 1 101 ? -15.577 -22.046 75.164 1.00 37.10 102 GLU A O 1
ATOM 823 N N . GLU A 1 102 ? -14.264 -21.524 73.414 1.00 45.24 103 GLU A N 1
ATOM 824 C CA . GLU A 1 102 ? -13.023 -21.851 74.108 1.00 38.29 103 GLU A CA 1
ATOM 825 C C . GLU A 1 102 ? -11.932 -20.833 73.805 1.00 42.11 103 GLU A C 1
ATOM 826 O O . GLU A 1 102 ? -12.161 -19.846 73.104 1.00 37.94 103 GLU A O 1
ATOM 832 N N . ARG A 1 103 ? -10.743 -21.085 74.341 1.00 41.09 104 ARG A N 1
ATOM 833 C CA . ARG A 1 103 ? -9.588 -20.242 74.075 1.00 35.67 104 ARG A CA 1
ATOM 834 C C . ARG A 1 103 ? -8.892 -20.698 72.798 1.00 39.52 104 ARG A C 1
ATOM 835 O O . ARG A 1 103 ? -8.279 -21.765 72.761 1.00 28.95 104 ARG A O 1
ATOM 843 N N . PHE A 1 104 ? -9.001 -19.889 71.750 1.00 29.05 105 PHE A N 1
ATOM 844 C CA . PHE A 1 104 ? -8.350 -20.187 70.483 1.00 29.05 105 PHE A CA 1
ATOM 845 C C . PHE A 1 104 ? -7.282 -19.138 70.186 1.00 28.34 105 PHE A C 1
ATOM 846 O O . PHE A 1 104 ? -7.590 -17.957 70.033 1.00 28.28 105 PHE A O 1
ATOM 854 N N . THR A 1 105 ? -6.028 -19.573 70.105 1.00 27.84 106 THR A N 1
ATOM 855 C CA . THR A 1 105 ? -4.905 -18.646 69.984 1.00 34.85 106 THR A CA 1
ATOM 856 C C . THR A 1 105 ? -4.577 -18.255 68.542 1.00 42.50 106 THR A C 1
ATOM 857 O O . THR A 1 105 ? -3.570 -17.595 68.286 1.00 42.21 106 THR A O 1
ATOM 861 N N . GLY A 1 106 ? -5.428 -18.663 67.606 1.00 27.87 107 GLY A N 1
ATOM 862 C CA . GLY A 1 106 ? -5.308 -18.225 66.226 1.00 28.04 107 GLY A CA 1
ATOM 863 C C . GLY A 1 106 ? -4.280 -18.965 65.391 1.00 39.14 107 GLY A C 1
ATOM 864 O O . GLY A 1 106 ? -4.335 -20.188 65.264 1.00 34.55 107 GLY A O 1
ATOM 865 N N . PHE A 1 107 ? -3.343 -18.218 64.812 1.00 27.38 108 PHE A N 1
ATOM 866 C CA . PHE A 1 107 ? -2.336 -18.807 63.935 1.00 27.21 108 PHE A CA 1
ATOM 867 C C . PHE A 1 107 ? -1.072 -17.958 63.828 1.00 26.48 108 PHE A C 1
ATOM 868 O O . PHE A 1 107 ? -1.078 -16.763 64.134 1.00 33.49 108 PHE A O 1
ATOM 876 N N . ALA A 1 108 ? 0.006 -18.591 63.380 1.00 26.20 109 ALA A N 1
ATOM 877 C CA . ALA A 1 108 ? 1.252 -17.897 63.084 1.00 25.59 109 ALA A CA 1
ATOM 878 C C . ALA A 1 108 ? 1.812 -18.421 61.765 1.00 35.54 109 ALA A C 1
ATOM 879 O O . ALA A 1 108 ? 1.925 -19.632 61.569 1.00 48.04 109 ALA A O 1
ATOM 881 N N . ALA A 1 109 ? 2.157 -17.510 60.860 1.00 25.59 110 ALA A N 1
ATOM 882 C CA . ALA A 1 109 ? 2.643 -17.903 59.541 1.00 37.18 110 ALA A CA 1
ATOM 883 C C . ALA A 1 109 ? 3.867 -17.103 59.103 1.00 31.82 110 ALA A C 1
ATOM 884 O O . ALA A 1 109 ? 4.127 -16.011 59.608 1.00 37.56 110 ALA A O 1
ATOM 886 N N . TYR A 1 110 ? 4.613 -17.660 58.155 1.00 33.29 111 TYR A N 1
ATOM 887 C CA . TYR A 1 110 ? 5.796 -17.006 57.610 1.00 24.66 111 TYR A CA 1
ATOM 888 C C . TYR A 1 110 ? 5.892 -17.278 56.113 1.00 24.99 111 TYR A C 1
ATOM 889 O O . TYR A 1 110 ? 5.457 -18.329 55.639 1.00 25.46 111 TYR A O 1
ATOM 898 N N . TYR A 1 111 ? 6.455 -16.332 55.370 1.00 28.27 112 TYR A N 1
ATOM 899 C CA . TYR A 1 111 ? 6.667 -16.525 53.941 1.00 28.89 112 TYR A CA 1
ATOM 900 C C . TYR A 1 111 ? 8.097 -16.177 53.541 1.00 28.75 112 TYR A C 1
ATOM 901 O O . TYR A 1 111 ? 8.723 -15.304 54.140 1.00 31.01 112 TYR A O 1
ATOM 910 N N . VAL A 1 112 ? 8.611 -16.876 52.534 1.00 24.63 113 VAL A N 1
ATOM 911 C CA . VAL A 1 112 ? 9.926 -16.573 51.982 1.00 29.84 113 VAL A CA 1
ATOM 912 C C . VAL A 1 112 ? 9.861 -16.568 50.460 1.00 34.47 113 VAL A C 1
ATOM 913 O O . VAL A 1 112 ? 9.105 -17.332 49.859 1.00 36.35 113 VAL A O 1
ATOM 917 N N . ALA A 1 113 ? 10.641 -15.695 49.836 1.00 36.27 114 ALA A N 1
ATOM 918 C CA . ALA A 1 113 ? 10.709 -15.665 48.383 1.00 24.62 114 ALA A CA 1
ATOM 919 C C . ALA A 1 113 ? 11.496 -16.870 47.889 1.00 33.01 114 ALA A C 1
ATOM 920 O O . ALA A 1 113 ? 12.552 -17.193 48.430 1.00 31.22 114 ALA A O 1
ATOM 922 N N . THR A 1 114 ? 10.971 -17.544 46.871 1.00 32.25 115 THR A N 1
ATOM 923 C CA . THR A 1 114 ? 11.662 -18.685 46.281 1.00 33.59 115 THR A CA 1
ATOM 924 C C . THR A 1 114 ? 12.029 -18.387 44.836 1.00 34.88 115 THR A C 1
ATOM 925 O O . THR A 1 114 ? 11.192 -17.932 44.057 1.00 41.61 115 THR A O 1
ATOM 929 N N . ASP A 1 115 ? 13.284 -18.641 44.480 1.00 31.46 116 ASP A N 1
ATOM 930 C CA . ASP A 1 115 ? 13.750 -18.383 43.126 1.00 34.19 116 ASP A CA 1
ATOM 931 C C . ASP A 1 115 ? 13.060 -19.278 42.105 1.00 32.24 116 ASP A C 1
ATOM 932 O O . ASP A 1 115 ? 12.820 -20.459 42.356 1.00 29.41 116 ASP A O 1
ATOM 937 N N . ILE A 1 116 ? 12.738 -18.698 40.955 1.00 34.88 117 ILE A N 1
ATOM 938 C CA . ILE A 1 116 ? 12.187 -19.455 39.842 1.00 32.20 117 ILE A CA 1
ATOM 939 C C . ILE A 1 116 ? 13.317 -19.940 38.941 1.00 33.40 117 ILE A C 1
ATOM 940 O O . ILE A 1 116 ? 14.114 -19.139 38.457 1.00 50.48 117 ILE A O 1
ATOM 945 N N . ASN A 1 117 ? 13.392 -21.248 38.722 1.00 31.48 118 ASN A N 1
ATOM 946 C CA . ASN A 1 117 ? 14.378 -21.801 37.802 1.00 43.56 118 ASN A CA 1
ATOM 947 C C . ASN A 1 117 ? 13.787 -21.930 36.402 1.00 27.49 118 ASN A C 1
ATOM 948 O O . ASN A 1 117 ? 13.273 -22.986 36.035 1.00 33.73 118 ASN A O 1
ATOM 953 N N . GLU A 1 118 ? 13.873 -20.853 35.625 1.00 35.14 119 GLU A N 1
ATOM 954 C CA . GLU A 1 118 ? 13.260 -20.803 34.298 1.00 44.27 119 GLU A CA 1
ATOM 955 C C . GLU A 1 118 ? 13.833 -21.841 33.333 1.00 39.50 119 GLU A C 1
ATOM 956 O O . GLU A 1 118 ? 13.214 -22.162 32.319 1.00 54.08 119 GLU A O 1
ATOM 962 N N . CYS A 1 119 ? 15.011 -22.364 33.654 1.00 27.85 120 CYS A N 1
ATOM 963 C CA . CYS A 1 119 ? 15.663 -23.348 32.800 1.00 40.80 120 CYS A CA 1
ATOM 964 C C . CYS A 1 119 ? 15.056 -24.743 32.946 1.00 44.21 120 CYS A C 1
ATOM 965 O O . CYS A 1 119 ? 15.100 -25.542 32.010 1.00 58.44 120 CYS A O 1
ATOM 968 N N . THR A 1 120 ? 14.485 -25.032 34.114 1.00 45.82 121 THR A N 1
ATOM 969 C CA . THR A 1 120 ? 13.996 -26.378 34.409 1.00 28.83 121 THR A CA 1
ATOM 970 C C . THR A 1 120 ? 12.517 -26.446 34.796 1.00 43.23 121 THR A C 1
ATOM 971 O O . THR A 1 120 ? 11.849 -27.447 34.533 1.00 46.53 121 THR A O 1
ATOM 975 N N . ASP A 1 121 ? 12.012 -25.387 35.421 1.00 45.13 122 ASP A N 1
ATOM 976 C CA . ASP A 1 121 ? 10.661 -25.398 35.985 1.00 50.50 122 ASP A CA 1
ATOM 977 C C . ASP A 1 121 ? 9.541 -25.446 34.945 1.00 51.90 122 ASP A C 1
ATOM 978 O O . ASP A 1 121 ? 8.372 -25.609 35.297 1.00 62.96 122 ASP A O 1
ATOM 983 N N . PHE A 1 122 ? 9.891 -25.305 33.672 1.00 39.91 123 PHE A N 1
ATOM 984 C CA . PHE A 1 122 ? 8.876 -25.221 32.629 1.00 40.79 123 PHE A CA 1
ATOM 985 C C . PHE A 1 122 ? 9.079 -26.254 31.521 1.00 50.06 123 PHE A C 1
ATOM 986 O O . PHE A 1 122 ? 10.159 -26.830 31.384 1.00 53.92 123 PHE A O 1
ATOM 994 N N . VAL A 1 123 ? 8.025 -26.484 30.743 1.00 43.15 124 VAL A N 1
ATOM 995 C CA . VAL A 1 123 ? 8.049 -27.461 29.659 1.00 50.90 124 VAL A CA 1
ATOM 996 C C . VAL A 1 123 ? 9.113 -27.118 28.619 1.00 50.77 124 VAL A C 1
ATOM 997 O O . VAL A 1 123 ? 9.856 -27.989 28.165 1.00 52.74 124 VAL A O 1
ATOM 1001 N N . ASP A 1 124 ? 9.188 -25.842 28.253 1.00 53.57 125 ASP A N 1
ATOM 1002 C CA . ASP A 1 124 ? 10.158 -25.389 27.263 1.00 64.14 125 ASP A CA 1
ATOM 1003 C C . ASP A 1 124 ? 11.293 -24.582 27.884 1.00 64.73 125 ASP A C 1
ATOM 1004 O O . ASP A 1 124 ? 11.091 -23.837 28.844 1.00 66.56 125 ASP A O 1
ATOM 1009 N N . VAL A 1 125 ? 12.490 -24.743 27.328 1.00 61.27 126 VAL A N 1
ATOM 1010 C CA . VAL A 1 125 ? 13.640 -23.937 27.721 1.00 55.13 126 VAL A CA 1
ATOM 1011 C C . VAL A 1 125 ? 13.713 -22.710 26.817 1.00 52.39 126 VAL A C 1
ATOM 1012 O O . VAL A 1 125 ? 13.743 -22.840 25.595 1.00 54.74 126 VAL A O 1
ATOM 1016 N N . PRO A 1 126 ? 13.732 -21.511 27.419 1.00 53.75 127 PRO A N 1
ATOM 1017 C CA . PRO A 1 126 ? 13.664 -20.250 26.672 1.00 46.89 127 PRO A CA 1
ATOM 1018 C C . PRO A 1 126 ? 15.007 -19.792 26.107 1.00 45.04 127 PRO A C 1
ATOM 1019 O O . PRO A 1 126 ? 15.280 -18.591 26.094 1.00 62.53 127 PRO A O 1
ATOM 1023 N N . CYS A 1 127 ? 15.827 -20.730 25.646 1.00 34.75 128 CYS A N 1
ATOM 1024 C CA . CYS A 1 127 ? 17.113 -20.394 25.042 1.00 29.59 128 CYS A CA 1
ATOM 1025 C C . CYS A 1 127 ? 17.427 -21.326 23.876 1.00 37.51 128 CYS A C 1
ATOM 1026 O O . CYS A 1 127 ? 17.143 -22.522 23.935 1.00 30.70 128 CYS A O 1
ATOM 1029 N N . SER A 1 128 ? 18.016 -20.777 22.818 1.00 30.02 129 SER A N 1
ATOM 1030 C CA . SER A 1 128 ? 18.353 -21.570 21.641 1.00 35.35 129 SER A CA 1
ATOM 1031 C C . SER A 1 128 ? 19.494 -22.536 21.939 1.00 29.80 129 SER A C 1
ATOM 1032 O O . SER A 1 128 ? 19.594 -23.599 21.326 1.00 49.23 129 SER A O 1
ATOM 1035 N N . HIS A 1 129 ? 20.351 -22.165 22.885 1.00 28.99 130 HIS A N 1
ATOM 1036 C CA . HIS A 1 129 ? 21.493 -22.999 23.239 1.00 28.44 130 HIS A CA 1
ATOM 1037 C C . HIS A 1 129 ? 21.598 -23.249 24.741 1.00 30.40 130 HIS A C 1
ATOM 1038 O O . HIS A 1 129 ? 21.092 -24.250 25.247 1.00 48.13 130 HIS A O 1
ATOM 1045 N N . PHE A 1 130 ? 22.255 -22.338 25.450 1.00 29.51 131 PHE A N 1
ATOM 1046 C CA . PHE A 1 130 ? 22.525 -22.537 26.869 1.00 31.40 131 PHE A CA 1
ATOM 1047 C C . PHE A 1 130 ? 21.704 -21.590 27.740 1.00 33.65 131 PHE A C 1
ATOM 1048 O O . PHE A 1 130 ? 21.736 -20.373 27.551 1.0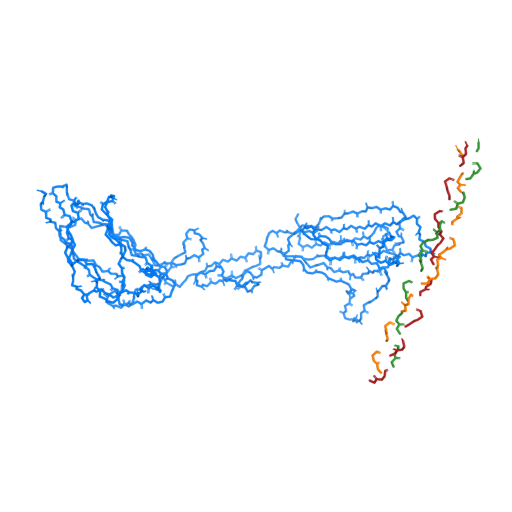0 33.84 131 PHE A O 1
ATOM 1056 N N . CYS A 1 131 ? 20.967 -22.156 28.689 1.00 26.76 132 CYS A N 1
ATOM 1057 C CA . CYS A 1 131 ? 20.192 -21.358 29.630 1.00 26.69 132 CYS A CA 1
ATOM 1058 C C . CYS A 1 131 ? 20.918 -21.265 30.966 1.00 39.55 132 CYS A C 1
ATOM 1059 O O . CYS A 1 131 ? 21.330 -22.282 31.526 1.00 32.34 132 CYS A O 1
ATOM 1062 N N . ASN A 1 132 ? 21.075 -20.046 31.472 1.00 25.60 133 ASN A N 1
ATOM 1063 C CA . ASN A 1 132 ? 21.764 -19.827 32.739 1.00 24.95 133 ASN A CA 1
ATOM 1064 C C . ASN A 1 132 ? 20.843 -19.225 33.796 1.00 24.92 133 ASN A C 1
ATOM 1065 O O . ASN A 1 132 ? 20.493 -18.047 33.728 1.00 37.02 133 ASN A O 1
ATOM 1070 N N . ASN A 1 133 ? 20.452 -20.037 34.772 1.00 24.91 134 ASN A N 1
ATOM 1071 C CA . ASN A 1 133 ? 19.603 -19.565 35.858 1.00 26.43 134 ASN A CA 1
ATOM 1072 C C . ASN A 1 133 ? 20.397 -18.840 36.939 1.00 24.20 134 ASN A C 1
ATOM 1073 O O . ASN A 1 133 ? 21.497 -19.258 37.298 1.00 38.86 134 ASN A O 1
ATOM 1078 N N . PHE A 1 134 ? 19.839 -17.743 37.441 1.00 24.13 135 PHE A N 1
ATOM 1079 C CA . PHE A 1 134 ? 20.368 -17.098 38.639 1.00 34.16 135 PHE A CA 1
ATOM 1080 C C . PHE A 1 134 ? 19.225 -16.675 39.555 1.00 29.91 135 PHE A C 1
ATOM 1081 O O . PHE A 1 134 ? 18.055 -16.826 39.211 1.00 31.58 135 PHE A O 1
ATOM 1089 N N . ILE A 1 135 ? 19.567 -16.153 40.725 1.00 27.79 136 ILE A N 1
ATOM 1090 C CA . ILE A 1 135 ? 18.556 -15.782 41.703 1.00 31.78 136 ILE A CA 1
ATOM 1091 C C . ILE A 1 135 ? 17.821 -14.503 41.303 1.00 27.68 136 ILE A C 1
ATOM 1092 O O . ILE A 1 135 ? 18.394 -13.413 41.321 1.00 32.30 136 ILE A O 1
ATOM 1097 N N . GLY A 1 136 ? 16.552 -14.649 40.936 1.00 24.14 137 GLY A N 1
ATOM 1098 C CA . GLY A 1 136 ? 15.728 -13.516 40.557 1.00 24.49 137 GLY A CA 1
ATOM 1099 C C . GLY A 1 136 ? 15.547 -13.356 39.057 1.00 34.39 137 GLY A C 1
ATOM 1100 O O . GLY A 1 136 ? 14.899 -12.412 38.605 1.00 41.34 137 GLY A O 1
ATOM 1101 N N . GLY A 1 137 ? 16.119 -14.275 38.284 1.00 30.61 138 GLY A N 1
ATOM 1102 C CA . GLY A 1 137 ? 16.013 -14.220 36.837 1.00 39.93 138 GLY A CA 1
ATOM 1103 C C . GLY A 1 137 ? 16.829 -15.290 36.137 1.00 48.54 138 GLY A C 1
ATOM 1104 O O . GLY A 1 137 ? 17.119 -16.340 36.711 1.00 42.33 138 GLY A O 1
ATOM 1105 N N . TYR A 1 138 ? 17.195 -15.023 34.886 1.00 25.69 139 TYR A N 1
ATOM 1106 C CA . TYR A 1 138 ? 18.022 -15.941 34.108 1.00 27.39 139 TYR A CA 1
ATOM 1107 C C . TYR A 1 138 ? 18.568 -15.229 32.881 1.00 25.75 139 TYR A C 1
ATOM 1108 O O . TYR A 1 138 ? 18.123 -14.131 32.545 1.00 45.33 139 TYR A O 1
ATOM 1117 N N . PHE A 1 139 ? 19.532 -15.852 32.212 1.00 31.93 140 PHE A N 1
ATOM 1118 C CA . PHE A 1 139 ? 20.047 -15.312 30.959 1.00 32.87 140 PHE A CA 1
ATOM 1119 C C . PHE A 1 139 ? 20.541 -16.413 30.028 1.00 27.21 140 PHE A C 1
ATOM 1120 O O . PHE A 1 139 ? 20.937 -17.491 30.474 1.00 32.29 140 PHE A O 1
ATOM 1128 N N . CYS A 1 140 ? 20.513 -16.132 28.730 1.00 32.27 141 CYS A N 1
ATOM 1129 C CA . CYS A 1 140 ? 20.954 -17.092 27.729 1.00 26.54 141 CYS A CA 1
ATOM 1130 C C . CYS A 1 140 ? 22.383 -16.791 27.295 1.00 31.99 141 CYS A C 1
ATOM 1131 O O . CYS A 1 140 ? 22.824 -15.641 27.332 1.00 33.83 141 CYS A O 1
ATOM 1134 N N . SER A 1 141 ? 23.108 -17.830 26.895 1.00 26.35 142 SER A N 1
ATOM 1135 C CA . SER A 1 141 ? 24.479 -17.668 26.425 1.00 25.57 142 SER A CA 1
ATOM 1136 C C . SER A 1 141 ? 24.707 -18.450 25.133 1.00 25.95 142 SER A C 1
ATOM 1137 O O . SER A 1 141 ? 23.910 -19.317 24.772 1.00 53.78 142 SER A O 1
ATOM 1140 N N . CYS A 1 142 ? 25.798 -18.140 24.442 1.00 38.63 143 CYS A N 1
ATOM 1141 C CA . CYS A 1 142 ? 26.047 -18.699 23.121 1.00 29.79 143 CYS A CA 1
ATOM 1142 C C . CYS A 1 142 ? 27.421 -19.356 23.030 1.00 35.47 143 CYS A C 1
ATOM 1143 O O . CYS A 1 142 ? 28.341 -18.985 23.760 1.00 29.10 143 CYS A O 1
ATOM 1146 N N . PRO A 1 143 ? 27.561 -20.342 22.128 1.00 36.84 144 PRO A N 1
ATOM 1147 C CA . PRO A 1 143 ? 28.864 -20.940 21.823 1.00 27.00 144 PRO A CA 1
ATOM 1148 C C . PRO A 1 143 ? 29.790 -19.896 21.207 1.00 31.01 144 PRO A C 1
ATOM 1149 O O . PRO A 1 143 ? 29.308 -18.839 20.794 1.00 36.34 144 PRO A O 1
ATOM 1153 N N . PRO A 1 144 ? 31.102 -20.180 21.156 1.00 35.07 145 PRO A N 1
ATOM 1154 C CA . PRO A 1 144 ? 32.052 -19.259 20.521 1.00 37.40 145 PRO A CA 1
ATOM 1155 C C . PRO A 1 144 ? 31.652 -18.913 19.088 1.00 36.18 145 PRO A C 1
ATOM 1156 O O . PRO A 1 144 ? 31.155 -19.779 18.367 1.00 41.25 145 PRO A O 1
ATOM 1160 N N . GLU A 1 145 ? 31.864 -17.656 18.704 1.00 30.58 146 GLU A N 1
ATOM 1161 C CA . GLU A 1 145 ? 31.518 -17.139 17.377 1.00 25.86 146 GLU A CA 1
ATOM 1162 C C . GLU A 1 145 ? 30.008 -17.094 17.106 1.00 29.78 146 GLU A C 1
ATOM 1163 O O . GLU A 1 145 ? 29.577 -16.831 15.982 1.00 33.26 146 GLU A O 1
ATOM 1169 N N . TYR A 1 146 ? 29.214 -17.348 18.142 1.00 30.38 147 TYR A N 1
ATOM 1170 C CA . TYR A 1 146 ? 27.770 -17.142 18.080 1.00 27.05 147 TYR A CA 1
ATOM 1171 C C . TYR A 1 146 ? 27.404 -15.953 18.959 1.00 32.58 147 TYR A C 1
ATOM 1172 O O . TYR A 1 146 ? 27.982 -15.766 20.029 1.00 36.70 147 TYR A O 1
ATOM 1181 N N . PHE A 1 147 ? 26.448 -15.146 18.510 1.00 35.71 148 PHE A N 1
ATOM 1182 C CA . PHE A 1 147 ? 26.056 -13.962 19.264 1.00 27.27 148 PHE A CA 1
ATOM 1183 C C . PHE A 1 147 ? 24.558 -13.932 19.557 1.00 40.36 148 PHE A C 1
ATOM 1184 O O . PHE A 1 147 ? 23.757 -14.496 18.813 1.00 33.90 148 PHE A O 1
ATOM 1192 N N . LEU A 1 148 ? 24.194 -13.271 20.652 1.00 49.91 149 LEU A N 1
ATOM 1193 C CA . LEU A 1 148 ? 22.813 -13.248 21.122 1.00 28.02 149 LEU A CA 1
ATOM 1194 C C . LEU A 1 148 ? 21.970 -12.205 20.390 1.00 38.98 149 LEU A C 1
ATOM 1195 O O . LEU A 1 148 ? 22.384 -11.057 20.230 1.00 35.27 149 LEU A O 1
ATOM 1200 N N . HIS A 1 149 ? 20.785 -12.617 19.951 1.00 29.50 150 HIS A N 1
ATOM 1201 C CA . HIS A 1 149 ? 19.873 -11.749 19.210 1.00 39.77 150 HIS A CA 1
ATOM 1202 C C . HIS A 1 149 ? 19.243 -10.704 20.130 1.00 40.78 150 HIS A C 1
ATOM 1203 O O . HIS A 1 149 ? 19.342 -10.806 21.353 1.00 48.26 150 HIS A O 1
ATOM 1210 N N . ASP A 1 150 ? 18.599 -9.702 19.536 1.00 40.39 151 ASP A N 1
ATOM 1211 C CA . ASP A 1 150 ? 17.925 -8.649 20.290 1.00 40.42 151 ASP A CA 1
ATOM 1212 C C . ASP A 1 150 ? 16.833 -9.194 21.210 1.00 44.95 151 ASP A C 1
ATOM 1213 O O . ASP A 1 150 ? 16.526 -8.593 22.241 1.00 34.89 151 ASP A O 1
ATOM 1218 N N . ASP A 1 151 ? 16.250 -10.331 20.840 1.00 31.68 152 ASP A N 1
ATOM 1219 C CA . ASP A 1 151 ? 15.230 -10.962 21.672 1.00 41.23 152 ASP A CA 1
ATOM 1220 C C . ASP A 1 151 ? 15.834 -11.624 22.911 1.00 38.59 152 ASP A C 1
ATOM 1221 O O . ASP A 1 151 ? 15.107 -12.103 23.781 1.00 37.49 152 ASP A O 1
ATOM 122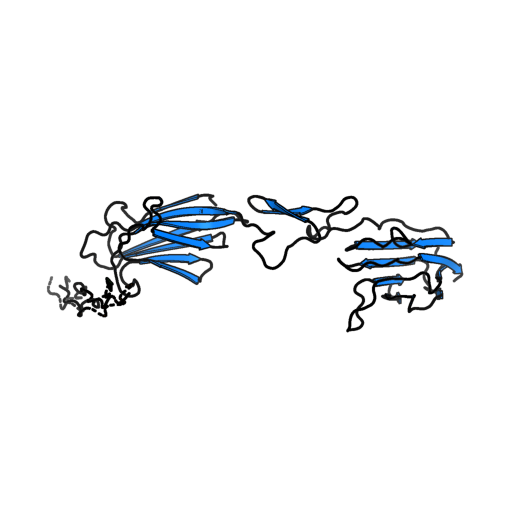6 N N . MET A 1 152 ? 17.165 -11.657 22.964 1.00 30.14 153 MET A N 1
ATOM 1227 C CA . MET A 1 152 ? 17.903 -12.219 24.093 1.00 31.78 153 MET A CA 1
ATOM 1228 C C . MET A 1 152 ? 17.565 -13.691 24.333 1.00 29.32 153 MET A C 1
ATOM 1229 O O . MET A 1 152 ? 17.682 -14.195 25.452 1.00 42.15 153 MET A O 1
ATOM 1234 N N . LYS A 1 153 ? 17.152 -14.372 23.268 1.00 35.06 154 LYS A N 1
ATOM 1235 C CA . LYS A 1 153 ? 16.778 -15.778 23.342 1.00 37.11 154 LYS A CA 1
ATOM 1236 C C . LYS A 1 153 ? 17.558 -16.606 22.325 1.00 45.29 154 LYS A C 1
ATOM 1237 O O . LYS A 1 153 ? 17.999 -17.719 22.622 1.00 36.17 154 LYS A O 1
ATOM 1243 N N . ASN A 1 154 ? 17.730 -16.053 21.128 1.00 30.59 155 ASN A N 1
ATOM 1244 C CA . ASN A 1 154 ? 18.368 -16.776 20.032 1.00 33.34 155 ASN A CA 1
ATOM 1245 C C . ASN A 1 154 ? 19.836 -16.419 19.820 1.00 32.58 155 ASN A C 1
ATOM 1246 O O . ASN A 1 154 ? 20.203 -15.245 19.781 1.00 33.30 155 ASN A O 1
ATOM 1251 N N . CYS A 1 155 ? 20.667 -17.446 19.673 1.00 33.70 156 CYS A N 1
ATOM 1252 C CA . CYS A 1 155 ? 22.071 -17.254 19.340 1.00 34.25 156 CYS A CA 1
ATOM 1253 C C . CYS A 1 155 ? 22.300 -17.566 17.865 1.00 29.63 156 CYS A C 1
ATOM 1254 O O . CYS A 1 155 ? 21.759 -18.539 17.337 1.00 30.16 156 CYS A O 1
ATOM 1257 N N . GLY A 1 156 ? 23.095 -16.733 17.202 1.00 29.48 157 GLY A N 1
ATOM 1258 C CA . GLY A 1 156 ? 23.354 -16.906 15.786 1.00 29.95 157 GLY A CA 1
ATOM 1259 C C . GLY A 1 156 ? 24.715 -16.394 15.358 1.00 38.32 157 GLY A C 1
ATOM 1260 O O . GLY A 1 156 ? 25.303 -15.529 16.008 1.00 32.52 157 GLY A O 1
ATOM 1261 N N . VAL A 1 157 ? 25.211 -16.934 14.251 1.00 29.68 158 VAL A N 1
ATOM 1262 C CA . VAL A 1 157 ? 26.506 -16.542 13.706 1.00 42.66 158 VAL A CA 1
ATOM 1263 C C . VAL A 1 157 ? 26.421 -15.204 12.969 1.00 29.63 158 VAL A C 1
ATOM 1264 O O . VAL A 1 157 ? 25.443 -14.930 12.276 1.00 38.06 158 VAL A O 1
ATOM 1268 N N . ASN A 1 158 ? 27.440 -14.367 13.145 1.00 32.91 159 ASN A N 1
ATOM 1269 C CA . ASN A 1 158 ? 27.535 -13.100 12.428 1.00 38.68 159 ASN A CA 1
ATOM 1270 C C . ASN A 1 158 ? 28.045 -13.313 11.007 1.00 37.07 159 ASN A C 1
ATOM 1271 O O . ASN A 1 158 ? 29.241 -13.514 10.791 1.00 45.75 159 ASN A O 1
ATOM 1276 N N . CYS A 1 159 ? 27.133 -13.268 10.042 1.00 33.89 160 CYS A N 1
ATOM 1277 C CA . CYS A 1 159 ? 27.488 -13.487 8.645 1.00 45.19 160 CYS A CA 1
ATOM 1278 C C . CYS A 1 159 ? 26.823 -12.472 7.714 1.00 44.50 160 CYS A C 1
ATOM 1279 O O . CYS A 1 159 ? 26.501 -12.783 6.568 1.00 56.19 160 CYS A O 1
ATOM 1282 N N . SER A 1 160 ? 26.627 -11.257 8.216 1.00 39.17 161 SER A N 1
ATOM 1283 C CA . SER A 1 160 ? 26.043 -10.178 7.431 1.00 32.67 161 SER A CA 1
ATOM 1284 C C . SER A 1 160 ? 26.981 -8.978 7.409 1.00 36.88 161 SER A C 1
ATOM 1285 O O . SER A 1 160 ? 27.840 -8.841 8.281 1.00 46.28 161 SER A O 1
ATOM 1288 N N . GLY A 1 161 ? 26.822 -8.114 6.410 1.00 51.30 162 GLY A N 1
ATOM 1289 C CA . GLY A 1 161 ? 27.600 -6.891 6.340 1.00 49.71 162 GLY A CA 1
ATOM 1290 C C . GLY A 1 161 ? 28.380 -6.697 5.052 1.00 41.90 162 GLY A C 1
ATOM 1291 O O . GLY A 1 161 ? 28.514 -5.573 4.566 1.00 45.71 162 GLY A O 1
ATOM 1292 N N . ASP A 1 162 ? 28.901 -7.788 4.500 1.00 65.17 163 ASP A N 1
ATOM 1293 C CA . ASP A 1 162 ? 29.719 -7.712 3.293 1.00 81.34 163 ASP A CA 1
ATOM 1294 C C . ASP A 1 162 ? 28.920 -7.233 2.082 1.00 69.69 163 ASP A C 1
ATOM 1295 O O . ASP A 1 162 ? 28.048 -7.944 1.583 1.00 62.07 163 ASP A O 1
ATOM 1300 N N . VAL A 1 163 ? 29.221 -6.023 1.617 1.00 57.37 164 VAL A N 1
ATOM 1301 C CA . VAL A 1 163 ? 28.568 -5.479 0.430 1.00 50.56 164 VAL A CA 1
ATOM 1302 C C . VAL A 1 163 ? 29.458 -5.635 -0.805 1.00 49.61 164 VAL A C 1
ATOM 1303 O O . VAL A 1 163 ? 30.629 -5.250 -0.801 1.00 52.34 164 VAL A O 1
ATOM 1307 N N . PHE A 1 164 ? 28.896 -6.220 -1.857 1.00 28.20 165 PHE A N 1
ATOM 1308 C CA . PHE A 1 164 ? 29.658 -6.515 -3.064 1.00 30.86 165 PHE A CA 1
ATOM 1309 C C . PHE A 1 164 ? 29.403 -5.482 -4.158 1.00 28.93 165 PHE A C 1
ATOM 1310 O O . PHE A 1 164 ? 28.265 -5.282 -4.584 1.00 39.92 165 PHE A O 1
ATOM 1318 N N . THR A 1 165 ? 30.469 -4.827 -4.607 1.00 30.60 166 THR A N 1
ATOM 1319 C CA . THR A 1 165 ? 30.356 -3.793 -5.631 1.00 49.22 166 THR A CA 1
ATOM 1320 C C . THR A 1 165 ? 31.118 -4.158 -6.900 1.00 39.39 166 THR A C 1
ATOM 1321 O O . THR A 1 165 ? 30.955 -3.518 -7.937 1.00 48.42 166 THR A O 1
ATOM 1325 N N . ALA A 1 166 ? 31.953 -5.188 -6.809 1.00 36.99 167 ALA A N 1
ATOM 1326 C CA . ALA A 1 166 ? 32.704 -5.669 -7.962 1.00 38.44 167 ALA A CA 1
ATOM 1327 C C . ALA A 1 166 ? 31.753 -6.196 -9.030 1.00 45.60 167 ALA A C 1
ATOM 1328 O O . ALA A 1 166 ? 30.700 -6.748 -8.712 1.00 47.68 167 ALA A O 1
ATOM 1330 N N . LEU A 1 167 ? 32.128 -6.029 -10.293 1.00 41.27 168 LEU A N 1
ATOM 1331 C CA . LEU A 1 167 ? 31.254 -6.407 -11.399 1.00 39.65 168 LEU A CA 1
ATOM 1332 C C . LEU A 1 167 ? 31.140 -7.924 -11.541 1.00 40.75 168 LEU A C 1
ATOM 1333 O O . LEU A 1 167 ? 30.176 -8.428 -12.116 1.00 40.67 168 LEU A O 1
ATOM 1338 N N . ILE A 1 168 ? 32.130 -8.643 -11.019 1.00 38.40 169 ILE A N 1
ATOM 1339 C CA . ILE A 1 168 ? 32.132 -10.104 -11.037 1.00 32.93 169 ILE A CA 1
ATOM 1340 C C . ILE A 1 168 ? 32.615 -10.636 -9.690 1.00 35.92 169 ILE A C 1
ATOM 1341 O O . ILE A 1 168 ? 33.625 -10.167 -9.164 1.00 41.26 169 ILE A O 1
ATOM 1346 N N . GLY A 1 169 ? 31.902 -11.611 -9.132 1.00 29.20 170 GLY A N 1
ATOM 1347 C CA . GLY A 1 169 ? 32.292 -12.187 -7.856 1.00 29.15 170 GLY A CA 1
ATOM 1348 C C . GLY A 1 169 ? 31.637 -13.515 -7.526 1.00 34.60 170 GLY A C 1
ATOM 1349 O O . GLY A 1 169 ? 30.652 -13.911 -8.152 1.00 30.98 170 GLY A O 1
ATOM 1350 N N . GLU A 1 170 ? 32.195 -14.207 -6.536 1.00 48.63 171 GLU A N 1
ATOM 1351 C CA . GLU A 1 170 ? 31.634 -15.465 -6.054 1.00 51.94 171 GLU A CA 1
ATOM 1352 C C . GLU A 1 170 ? 31.212 -15.335 -4.593 1.00 38.02 171 GLU A C 1
ATOM 1353 O O . GLU A 1 170 ? 31.884 -14.677 -3.798 1.00 42.11 171 GLU A O 1
ATOM 1359 N N . ILE A 1 171 ? 30.089 -15.959 -4.248 1.00 33.37 172 ILE A N 1
ATOM 1360 C CA . ILE A 1 171 ? 29.574 -15.924 -2.884 1.00 31.81 172 ILE A CA 1
ATOM 1361 C C . ILE A 1 171 ? 29.209 -17.330 -2.416 1.00 34.11 172 ILE A C 1
ATOM 1362 O O . ILE A 1 171 ? 28.595 -18.100 -3.156 1.00 42.21 172 ILE A O 1
ATOM 1367 N N . ALA A 1 172 ? 29.589 -17.660 -1.186 1.00 38.51 173 ALA A N 1
ATOM 1368 C CA . ALA A 1 172 ? 29.275 -18.964 -0.614 1.00 54.02 173 ALA A CA 1
ATOM 1369 C C . ALA A 1 172 ? 28.695 -18.830 0.789 1.00 25.52 173 ALA A C 1
ATOM 1370 O O . ALA A 1 172 ? 28.921 -17.831 1.471 1.00 27.11 173 ALA A O 1
ATOM 1372 N N . SER A 1 173 ? 27.938 -19.840 1.207 1.00 25.42 174 SER A N 1
ATOM 1373 C CA . SER A 1 173 ? 27.433 -19.920 2.572 1.00 25.51 174 SER A CA 1
ATOM 1374 C C . SER A 1 173 ? 28.611 -20.093 3.530 1.00 34.66 174 SER A C 1
ATOM 1375 O O . SER A 1 173 ? 29.687 -20.525 3.112 1.00 38.48 174 SER A O 1
ATOM 1378 N N . PRO A 1 174 ? 28.422 -19.736 4.813 1.00 27.01 175 PRO A N 1
ATOM 1379 C CA . PRO A 1 174 ? 29.522 -19.841 5.779 1.00 28.34 175 PRO A CA 1
ATOM 1380 C C . PRO A 1 174 ? 30.100 -21.252 5.880 1.00 40.04 175 PRO A C 1
ATOM 1381 O O . PRO A 1 174 ? 29.345 -22.223 5.946 1.00 40.70 175 PRO A O 1
ATOM 1385 N N . ASN A 1 175 ? 31.429 -21.336 5.869 1.00 30.61 176 ASN A N 1
ATOM 1386 C CA . ASN A 1 175 ? 32.173 -22.588 6.032 1.00 35.38 176 ASN A CA 1
ATOM 1387 C C . ASN A 1 175 ? 32.109 -23.569 4.858 1.00 47.41 176 ASN A C 1
ATOM 1388 O O . ASN A 1 175 ? 32.642 -24.671 4.950 1.00 60.15 176 ASN A O 1
ATOM 1393 N N . TYR A 1 176 ? 31.467 -23.166 3.765 1.00 40.09 177 TYR A N 1
ATOM 1394 C CA . TYR A 1 176 ? 31.371 -23.994 2.563 1.00 39.37 177 TYR A CA 1
ATOM 1395 C C . TYR A 1 176 ? 32.746 -24.520 2.144 1.00 36.41 177 TYR A C 1
ATOM 1396 O O . TYR A 1 176 ? 33.720 -23.768 2.129 1.00 42.90 177 TYR A O 1
ATOM 1405 N N . PRO A 1 177 ? 32.830 -25.815 1.795 1.00 36.30 178 PRO A N 1
ATOM 1406 C CA . PRO A 1 177 ? 31.724 -26.775 1.707 1.00 40.57 178 PRO A CA 1
ATOM 1407 C C . PRO A 1 177 ? 31.451 -27.537 3.006 1.00 45.53 178 PRO A C 1
ATOM 1408 O O . PRO A 1 177 ? 30.727 -28.531 2.972 1.00 42.50 178 PRO A O 1
ATOM 1412 N N . LYS A 1 178 ? 32.022 -27.094 4.123 1.00 51.10 179 LYS A N 1
ATOM 1413 C CA . LYS A 1 178 ? 31.688 -27.678 5.420 1.00 47.61 179 LYS A CA 1
ATOM 1414 C C . LYS A 1 178 ? 30.307 -27.171 5.840 1.00 33.63 179 LYS A C 1
ATOM 1415 O O . LYS A 1 178 ? 29.878 -26.113 5.380 1.00 37.27 179 LYS A O 1
ATOM 1421 N N . PRO A 1 179 ? 29.601 -27.931 6.699 1.00 35.80 180 PRO A N 1
ATOM 1422 C CA . PRO A 1 179 ? 28.240 -27.579 7.130 1.00 43.04 180 PRO A CA 1
ATOM 1423 C C . PRO A 1 179 ? 28.070 -26.132 7.599 1.00 50.70 180 PRO A C 1
ATOM 1424 O O . PRO A 1 179 ? 28.933 -25.600 8.297 1.00 62.34 180 PRO A O 1
ATOM 1428 N N . TYR A 1 180 ? 26.958 -25.512 7.209 1.00 41.64 181 TYR A N 1
ATOM 1429 C CA . TYR A 1 180 ? 26.651 -24.141 7.606 1.00 45.27 181 TYR A CA 1
ATOM 1430 C C . TYR A 1 180 ? 26.171 -24.080 9.057 1.00 30.46 181 TYR A C 1
ATOM 1431 O O . TYR A 1 180 ? 25.625 -25.056 9.566 1.00 36.32 181 TYR A O 1
ATOM 1440 N N . PRO A 1 181 ? 26.382 -22.935 9.730 1.00 32.46 182 PRO A N 1
ATOM 1441 C CA . PRO A 1 181 ? 25.957 -22.781 11.127 1.00 40.67 182 PRO A CA 1
ATOM 1442 C C . PRO A 1 181 ? 24.440 -22.811 11.286 1.00 46.66 182 PRO A C 1
ATOM 1443 O O . PRO A 1 181 ? 23.716 -22.520 10.332 1.00 33.56 182 PRO A O 1
ATOM 1447 N N . GLU A 1 182 ? 23.971 -23.152 12.483 1.00 32.19 183 GLU A N 1
ATOM 1448 C CA . GLU A 1 182 ? 22.540 -23.254 12.749 1.00 32.38 183 GLU A CA 1
ATOM 1449 C C . GLU A 1 182 ? 21.975 -21.958 13.318 1.00 34.48 183 GLU A C 1
ATOM 1450 O O . GLU A 1 182 ? 22.721 -21.115 13.818 1.00 32.52 183 GLU A O 1
ATOM 1456 N N . ASN A 1 183 ? 20.655 -21.810 13.224 1.00 32.27 184 ASN A N 1
ATOM 1457 C CA . ASN A 1 183 ? 19.933 -20.705 13.853 1.00 32.66 184 ASN A CA 1
ATOM 1458 C C . ASN A 1 183 ? 20.483 -19.330 13.477 1.00 31.73 184 ASN A C 1
ATOM 1459 O O . ASN A 1 183 ? 20.664 -18.469 14.335 1.00 59.55 184 ASN A O 1
ATOM 1464 N N . SER A 1 184 ? 20.750 -19.128 12.192 1.00 30.24 185 SER A N 1
ATOM 1465 C CA . SER A 1 184 ? 21.403 -17.904 11.751 1.00 29.52 185 SER A CA 1
ATOM 1466 C C . SER A 1 184 ? 20.722 -17.273 10.542 1.00 38.66 185 SER A C 1
ATOM 1467 O O . SER A 1 184 ? 20.025 -17.948 9.784 1.00 35.32 185 SER A O 1
ATOM 1470 N N . ARG A 1 185 ? 20.928 -15.970 10.380 1.00 32.08 186 ARG A N 1
ATOM 1471 C CA . ARG A 1 185 ? 20.403 -15.241 9.234 1.00 27.05 186 ARG A CA 1
ATOM 1472 C C . ARG A 1 185 ? 21.536 -14.495 8.540 1.00 31.47 186 ARG A C 1
ATOM 1473 O O . ARG A 1 185 ? 22.062 -13.517 9.072 1.00 33.88 186 ARG A O 1
ATOM 1481 N N . CYS A 1 186 ? 21.914 -14.965 7.356 1.00 26.56 187 CYS A N 1
ATOM 1482 C CA . CYS A 1 186 ? 23.004 -14.354 6.605 1.00 25.99 187 CYS A CA 1
ATOM 1483 C C . CYS A 1 186 ? 22.462 -13.465 5.492 1.00 27.35 187 CYS A C 1
ATOM 1484 O O . CYS A 1 186 ? 21.659 -13.906 4.671 1.00 37.80 187 CYS A O 1
ATOM 1487 N N . GLU A 1 187 ? 22.901 -12.211 5.469 1.00 39.21 188 GLU A N 1
ATOM 1488 C CA . GLU A 1 187 ? 22.438 -11.267 4.458 1.00 40.39 188 GLU A CA 1
ATOM 1489 C C . GLU A 1 187 ? 23.587 -10.731 3.606 1.00 40.64 188 GLU A C 1
ATOM 1490 O O . GLU A 1 187 ? 24.499 -10.075 4.111 1.00 48.70 188 GLU A O 1
ATOM 1496 N N . TYR A 1 188 ? 23.531 -11.020 2.310 1.00 28.95 189 TYR A N 1
ATOM 1497 C CA . TYR A 1 188 ? 24.548 -10.568 1.371 1.00 31.39 189 TYR A CA 1
ATOM 1498 C C . TYR A 1 188 ? 23.945 -9.547 0.411 1.00 30.16 189 TYR A C 1
ATOM 1499 O O . TYR A 1 188 ? 22.838 -9.737 -0.093 1.00 29.44 189 TYR A O 1
ATOM 1508 N N . GLN A 1 189 ? 24.671 -8.463 0.159 1.00 34.27 190 GLN A N 1
ATOM 1509 C CA . GLN A 1 189 ? 24.160 -7.397 -0.698 1.00 40.35 190 GLN A CA 1
ATOM 1510 C C . GLN A 1 189 ? 25.082 -7.096 -1.874 1.00 35.88 190 GLN A C 1
ATOM 1511 O O . GLN A 1 189 ? 26.278 -6.862 -1.700 1.00 38.47 190 GLN A O 1
ATOM 1517 N N . ILE A 1 190 ? 24.510 -7.107 -3.074 1.00 33.07 191 ILE A N 1
ATOM 1518 C CA . ILE A 1 190 ? 25.249 -6.778 -4.285 1.00 31.08 191 ILE A CA 1
ATOM 1519 C C . ILE A 1 190 ? 24.787 -5.428 -4.819 1.00 25.26 191 ILE A C 1
ATOM 1520 O O . ILE A 1 190 ? 23.599 -5.228 -5.076 1.00 32.11 191 ILE A O 1
ATOM 1525 N N . ARG A 1 191 ? 25.727 -4.502 -4.979 1.00 26.59 192 ARG A N 1
ATOM 1526 C CA . ARG A 1 191 ? 25.403 -3.162 -5.459 1.00 31.51 192 ARG A CA 1
ATOM 1527 C C . ARG A 1 191 ? 26.268 -2.763 -6.653 1.00 37.88 192 ARG A C 1
ATOM 1528 O O . ARG A 1 191 ? 27.451 -2.457 -6.499 1.00 43.98 192 ARG A O 1
ATOM 1536 N N . LEU A 1 192 ? 25.672 -2.766 -7.842 1.00 28.16 193 LEU A N 1
ATOM 1537 C CA . LEU A 1 192 ? 26.377 -2.367 -9.055 1.00 29.24 193 LEU A CA 1
ATOM 1538 C C . LEU A 1 192 ? 25.893 -1.003 -9.540 1.00 30.39 193 LEU A C 1
ATOM 1539 O O . LEU A 1 192 ? 24.941 -0.444 -8.997 1.00 30.27 193 LEU A O 1
ATOM 1544 N N . GLU A 1 193 ? 26.551 -0.472 -10.567 1.00 45.06 194 GLU A N 1
ATOM 1545 C CA . GLU A 1 193 ? 26.127 0.784 -11.177 1.00 33.05 194 GLU A CA 1
ATOM 1546 C C . GLU A 1 193 ? 24.774 0.630 -11.865 1.00 43.60 194 GLU A C 1
ATOM 1547 O O . GLU A 1 193 ? 24.351 -0.483 -12.176 1.00 43.79 194 GLU A O 1
ATOM 1553 N N . LYS A 1 194 ? 24.110 1.758 -12.101 1.00 33.06 195 LYS A N 1
ATOM 1554 C CA . LYS A 1 194 ? 22.768 1.789 -12.684 1.00 52.39 195 LYS A CA 1
ATOM 1555 C C . LYS A 1 194 ? 22.612 0.976 -13.965 1.00 58.68 195 LYS A C 1
ATOM 1556 O O . LYS A 1 194 ? 21.700 0.156 -14.082 1.00 65.39 195 LYS A O 1
ATOM 1562 N N . GLY A 1 195 ? 23.501 1.211 -14.923 1.00 33.06 196 GLY A N 1
ATOM 1563 C CA . GLY A 1 195 ? 23.376 0.625 -16.246 1.00 34.43 196 GLY A CA 1
ATOM 1564 C C . GLY A 1 195 ? 23.521 -0.884 -16.318 1.00 37.19 196 GLY A C 1
ATOM 1565 O O . GLY A 1 195 ? 23.321 -1.480 -17.378 1.00 47.37 196 GLY A O 1
ATOM 1566 N N . PHE A 1 196 ? 23.863 -1.510 -15.197 1.00 30.46 197 PHE A N 1
ATOM 1567 C CA . PHE A 1 196 ? 24.081 -2.951 -15.183 1.00 32.82 197 PHE A CA 1
ATOM 1568 C C . PHE A 1 196 ? 22.978 -3.730 -14.469 1.00 27.65 197 PHE A C 1
ATOM 1569 O O . PHE A 1 196 ? 22.229 -3.180 -13.664 1.00 46.17 197 PHE A O 1
ATOM 1577 N N . GLN A 1 197 ? 22.890 -5.017 -14.787 1.00 42.00 198 GLN A N 1
ATOM 1578 C CA . GLN A 1 197 ? 21.920 -5.913 -14.174 1.00 34.54 198 GLN A CA 1
ATOM 1579 C C . GLN A 1 197 ? 22.640 -7.095 -13.540 1.00 30.02 198 GLN A C 1
ATOM 1580 O O . GLN A 1 197 ? 23.483 -7.726 -14.174 1.00 30.77 198 GLN A O 1
ATOM 1586 N N . VAL A 1 198 ? 22.310 -7.388 -12.286 1.00 27.79 199 VAL A N 1
ATOM 1587 C CA . VAL A 1 198 ? 22.892 -8.531 -11.599 1.00 23.54 199 VAL A CA 1
ATOM 1588 C C . VAL A 1 198 ? 22.302 -9.825 -12.145 1.00 26.74 199 VAL A C 1
ATOM 1589 O O . VAL A 1 198 ? 21.084 -9.999 -12.168 1.00 32.06 199 VAL A O 1
ATOM 1593 N N . VAL A 1 199 ? 23.166 -10.724 -12.600 1.00 23.49 200 VAL A N 1
ATOM 1594 C CA . VAL A 1 199 ? 22.720 -12.039 -13.039 1.00 30.68 200 VAL A CA 1
ATOM 1595 C C . VAL A 1 199 ? 23.442 -13.137 -12.259 1.00 23.27 200 VAL A C 1
ATOM 1596 O O . VAL A 1 199 ? 24.671 -13.199 -12.240 1.00 38.14 200 VAL A O 1
ATOM 1600 N N . VAL A 1 200 ? 22.661 -13.986 -11.598 1.00 33.44 201 VAL A N 1
ATOM 1601 C CA . VAL A 1 200 ? 23.206 -15.018 -10.726 1.00 22.65 201 VAL A CA 1
ATOM 1602 C C . VAL A 1 200 ? 23.270 -16.365 -11.432 1.00 26.16 201 VAL A C 1
ATOM 1603 O O . VAL A 1 200 ? 22.293 -16.807 -12.038 1.00 27.32 201 VAL A O 1
ATOM 1607 N N . THR A 1 201 ? 24.430 -17.008 -11.361 1.00 24.03 202 THR A N 1
ATOM 1608 C CA . THR A 1 201 ? 24.601 -18.333 -11.938 1.00 37.44 202 THR A CA 1
ATOM 1609 C C . THR A 1 201 ? 25.210 -19.288 -10.922 1.00 39.15 202 THR A C 1
ATOM 1610 O O . THR A 1 201 ? 26.055 -18.898 -10.114 1.00 35.14 202 THR A O 1
ATOM 1614 N N . LEU A 1 202 ? 24.765 -20.538 -10.959 1.00 33.05 203 LEU A N 1
ATOM 1615 C CA . LEU A 1 202 ? 25.342 -21.581 -10.123 1.00 35.56 203 LEU A CA 1
ATOM 1616 C C . LEU A 1 202 ? 25.089 -22.961 -10.718 1.00 44.07 203 LEU A C 1
ATOM 1617 O O . LEU A 1 202 ? 24.134 -23.160 -11.470 1.00 42.83 203 LEU A O 1
ATOM 1622 N N . ARG A 1 203 ? 25.956 -23.909 -10.383 1.00 42.08 204 ARG A N 1
ATOM 1623 C CA . ARG A 1 203 ? 25.767 -25.287 -10.807 1.00 38.87 204 ARG A CA 1
ATOM 1624 C C . ARG A 1 203 ? 24.803 -25.972 -9.847 1.00 39.67 204 ARG A C 1
ATOM 1625 O O . ARG A 1 203 ? 24.767 -25.648 -8.659 1.00 41.37 204 ARG A O 1
ATOM 1633 N N . ARG A 1 204 ? 24.020 -26.911 -10.368 1.00 48.53 205 ARG A N 1
ATOM 1634 C CA . ARG A 1 204 ? 22.997 -27.585 -9.576 1.00 49.04 205 ARG A CA 1
ATOM 1635 C C . ARG A 1 204 ? 23.595 -28.366 -8.408 1.00 51.40 205 ARG A C 1
ATOM 1636 O O . ARG A 1 204 ? 22.995 -28.448 -7.335 1.00 35.77 205 ARG A O 1
ATOM 1644 N N . GLU A 1 205 ? 24.783 -28.927 -8.617 1.00 44.95 206 GLU A N 1
ATOM 1645 C CA . GLU A 1 205 ? 25.443 -29.726 -7.588 1.00 41.28 206 GLU A CA 1
ATOM 1646 C C . GLU A 1 205 ? 26.100 -28.858 -6.517 1.00 45.16 206 GLU A C 1
ATOM 1647 O O . GLU A 1 205 ? 26.599 -29.370 -5.515 1.00 52.46 206 GLU A O 1
ATOM 1653 N N . ASP A 1 206 ? 26.096 -27.545 -6.729 1.00 50.85 207 ASP A N 1
ATOM 1654 C CA . ASP A 1 206 ? 26.696 -26.615 -5.777 1.00 43.69 207 ASP A CA 1
ATOM 1655 C C . ASP A 1 206 ? 25.670 -26.063 -4.790 1.00 37.91 207 ASP A C 1
ATOM 1656 O O . ASP A 1 206 ? 25.846 -24.972 -4.246 1.00 30.64 207 ASP A O 1
ATOM 1661 N N . PHE A 1 207 ? 24.602 -26.821 -4.561 1.00 36.02 208 PHE A N 1
ATOM 1662 C CA . PHE A 1 207 ? 23.553 -26.402 -3.642 1.00 27.99 208 PHE A CA 1
ATOM 1663 C C . PHE A 1 207 ? 23.026 -27.593 -2.854 1.00 38.84 208 PHE A C 1
ATOM 1664 O O . PHE A 1 207 ? 22.336 -28.455 -3.399 1.00 42.55 208 PHE A O 1
ATOM 1672 N N . ASP A 1 208 ? 23.360 -27.642 -1.569 1.00 38.37 209 ASP A N 1
ATOM 1673 C CA . ASP A 1 208 ? 22.811 -28.663 -0.688 1.00 33.05 209 ASP A CA 1
ATOM 1674 C C . ASP A 1 208 ? 22.363 -28.038 0.627 1.00 41.42 209 ASP A C 1
ATOM 1675 O O . ASP A 1 208 ? 23.173 -27.775 1.516 1.00 42.53 209 ASP A O 1
ATOM 1680 N N . VAL A 1 209 ? 21.062 -27.791 0.730 1.00 34.72 210 VAL A N 1
ATOM 1681 C CA . VAL A 1 209 ? 20.462 -27.209 1.921 1.00 28.99 210 VAL A CA 1
ATOM 1682 C C . VAL A 1 209 ? 19.381 -28.174 2.396 1.00 30.41 210 VAL A C 1
ATOM 1683 O O . VAL A 1 209 ? 18.812 -28.898 1.581 1.00 34.46 210 VAL A O 1
ATOM 1687 N N . GLU A 1 210 ? 19.126 -28.208 3.704 1.00 40.93 211 GLU A N 1
ATOM 1688 C CA . GLU A 1 210 ? 18.130 -29.106 4.289 1.00 35.33 211 GLU A CA 1
ATOM 1689 C C . GLU A 1 210 ? 16.808 -29.086 3.525 1.00 39.04 211 GLU A C 1
ATOM 1690 O O . GLU A 1 210 ? 16.304 -28.021 3.171 1.00 35.01 211 GLU A O 1
ATOM 1696 N N . ALA A 1 211 ? 16.261 -30.270 3.269 1.00 46.34 212 ALA A N 1
ATOM 1697 C CA . ALA A 1 211 ? 15.038 -30.403 2.484 1.00 35.35 212 ALA A CA 1
ATOM 1698 C C . ALA A 1 211 ? 13.825 -29.824 3.202 1.00 45.64 212 ALA A C 1
ATOM 1699 O O . ALA A 1 211 ? 13.828 -29.670 4.423 1.00 55.75 212 ALA A O 1
ATOM 1701 N N . ALA A 1 212 ? 12.789 -29.510 2.431 1.00 45.80 213 ALA A N 1
ATOM 1702 C CA . ALA A 1 212 ? 11.555 -28.957 2.975 1.00 49.17 213 ALA A CA 1
ATOM 1703 C C . ALA A 1 212 ? 10.838 -29.986 3.839 1.00 46.58 213 ALA A C 1
ATOM 1704 O O . ALA A 1 212 ? 11.160 -31.172 3.795 1.00 43.53 213 ALA A O 1
ATOM 1706 N N . ASP A 1 213 ? 9.864 -29.534 4.624 1.00 44.57 214 ASP A N 1
ATOM 1707 C CA . ASP A 1 213 ? 9.087 -30.455 5.447 1.00 48.46 214 ASP A CA 1
ATOM 1708 C C . ASP A 1 213 ? 8.048 -31.205 4.619 1.00 46.44 214 ASP A C 1
ATOM 1709 O O . ASP A 1 213 ? 8.090 -31.186 3.389 1.00 58.54 214 ASP A O 1
ATOM 1714 N N . SER A 1 214 ? 7.112 -31.856 5.300 1.00 58.95 215 SER A N 1
ATOM 1715 C CA . SER A 1 214 ? 6.083 -32.638 4.627 1.00 72.31 215 SER A CA 1
ATOM 1716 C C . SER A 1 214 ? 5.065 -31.759 3.902 1.00 71.36 215 SER A C 1
ATOM 1717 O O . SER A 1 214 ? 4.335 -32.235 3.033 1.00 67.32 215 SER A O 1
ATOM 1720 N N . ALA A 1 215 ? 5.024 -30.478 4.254 1.00 76.09 216 ALA A N 1
ATOM 1721 C CA . ALA A 1 215 ? 4.054 -29.557 3.669 1.00 73.89 216 ALA A CA 1
ATOM 1722 C C . ALA A 1 215 ? 4.680 -28.635 2.625 1.00 73.79 216 ALA A C 1
ATOM 1723 O O . ALA A 1 215 ? 4.057 -27.667 2.189 1.00 77.86 216 ALA A O 1
ATOM 1725 N N . GLY A 1 216 ? 5.914 -28.934 2.232 1.00 67.50 217 GLY A N 1
ATOM 1726 C CA . GLY A 1 216 ? 6.592 -28.162 1.206 1.00 62.43 217 GLY A CA 1
ATOM 1727 C C . GLY A 1 216 ? 7.244 -26.890 1.716 1.00 57.19 217 GLY A C 1
ATOM 1728 O O . GLY A 1 216 ? 7.799 -26.114 0.936 1.00 65.51 217 GLY A O 1
ATOM 1729 N N . ASN A 1 217 ? 7.179 -26.673 3.025 1.00 46.89 218 ASN A N 1
ATOM 1730 C CA . ASN A 1 217 ? 7.785 -25.494 3.633 1.00 47.04 218 ASN A CA 1
ATOM 1731 C C . ASN A 1 217 ? 9.283 -25.660 3.865 1.00 50.17 218 ASN A C 1
ATOM 1732 O O . ASN A 1 217 ? 9.728 -26.676 4.397 1.00 49.02 218 ASN A O 1
ATOM 1737 N N . CYS A 1 218 ? 10.056 -24.656 3.463 1.00 48.44 219 CYS A N 1
ATOM 1738 C CA . CYS A 1 218 ? 11.490 -24.653 3.719 1.00 32.61 219 CYS A CA 1
ATOM 1739 C C . CYS A 1 218 ? 11.779 -24.256 5.162 1.00 37.47 219 CYS A C 1
ATOM 1740 O O . CYS A 1 218 ? 11.323 -23.213 5.631 1.00 47.22 219 CYS A O 1
ATOM 1743 N N . LEU A 1 219 ? 12.531 -25.095 5.864 1.00 40.33 220 LEU A N 1
ATOM 1744 C CA . LEU A 1 219 ? 12.958 -24.780 7.221 1.00 39.22 220 LEU A CA 1
ATOM 1745 C C . LEU A 1 219 ? 14.242 -23.964 7.145 1.00 31.05 220 LEU A C 1
ATOM 1746 O O . LEU A 1 219 ? 14.404 -22.971 7.854 1.00 36.67 220 LEU A O 1
ATOM 1751 N N . ASP A 1 220 ? 15.151 -24.396 6.277 1.00 30.19 221 ASP A N 1
ATOM 1752 C CA . ASP A 1 220 ? 16.282 -23.573 5.875 1.00 28.62 221 ASP A CA 1
ATOM 1753 C C . ASP A 1 220 ? 15.997 -23.086 4.463 1.00 27.60 221 ASP A C 1
ATOM 1754 O O . ASP A 1 220 ? 15.515 -23.853 3.630 1.00 50.28 221 ASP A O 1
ATOM 1759 N N . SER A 1 221 ? 16.281 -21.818 4.186 1.00 32.81 222 SER A N 1
ATOM 1760 C CA . SER A 1 221 ? 15.935 -21.260 2.885 1.00 23.72 222 SER A CA 1
ATOM 1761 C C . SER A 1 221 ? 16.949 -20.255 2.361 1.00 31.25 222 SER A C 1
ATOM 1762 O O . SER A 1 221 ? 17.612 -19.554 3.128 1.00 31.96 222 SER A O 1
ATOM 1765 N N . LEU A 1 222 ? 17.059 -20.201 1.039 1.00 37.95 223 LEU A N 1
ATOM 1766 C CA . LEU A 1 222 ? 17.845 -19.185 0.359 1.00 21.37 223 LEU A CA 1
ATOM 1767 C C . LEU A 1 222 ? 16.909 -18.403 -0.547 1.00 26.57 223 LEU A C 1
ATOM 1768 O O . LEU A 1 222 ? 16.162 -18.989 -1.331 1.00 30.89 223 LEU A O 1
ATOM 1773 N N . VAL A 1 223 ? 16.938 -17.080 -0.435 1.00 30.34 224 VAL A N 1
ATOM 1774 C CA . VAL A 1 223 ? 16.029 -16.240 -1.205 1.00 25.70 224 VAL A CA 1
ATOM 1775 C C . VAL A 1 223 ? 16.745 -15.023 -1.791 1.00 22.23 224 VAL A C 1
ATOM 1776 O O . VAL A 1 223 ? 17.592 -14.414 -1.139 1.00 49.46 224 VAL A O 1
ATOM 1780 N N . PHE A 1 224 ? 16.412 -14.690 -3.034 1.00 30.30 225 PHE A N 1
ATOM 1781 C CA . PHE A 1 224 ? 16.984 -13.527 -3.700 1.00 22.76 225 PHE A CA 1
ATOM 1782 C C . PHE A 1 224 ? 15.937 -12.425 -3.824 1.00 30.47 225 PHE A C 1
ATOM 1783 O O . PHE A 1 224 ? 14.842 -12.651 -4.341 1.00 39.61 225 PHE A O 1
ATOM 1791 N N . VAL A 1 225 ? 16.276 -11.234 -3.339 1.00 31.92 226 VAL A N 1
ATOM 1792 C CA . VAL A 1 225 ? 15.352 -10.107 -3.372 1.00 38.87 226 VAL A CA 1
ATOM 1793 C C . VAL A 1 225 ? 15.891 -8.970 -4.238 1.00 35.48 226 VAL A C 1
ATOM 1794 O O . VAL A 1 225 ? 16.957 -8.418 -3.963 1.00 32.57 226 VAL A O 1
ATOM 1798 N N . ALA A 1 226 ? 15.149 -8.629 -5.287 1.00 35.65 227 ALA A N 1
ATOM 1799 C CA . ALA A 1 226 ? 15.515 -7.523 -6.164 1.00 36.71 227 ALA A CA 1
ATOM 1800 C C . ALA A 1 226 ? 14.401 -6.486 -6.188 1.00 53.12 227 ALA A C 1
ATOM 1801 O O . ALA A 1 226 ? 13.655 -6.387 -7.164 1.00 49.82 227 ALA A O 1
ATOM 1803 N N . GLY A 1 227 ? 14.293 -5.714 -5.112 1.00 54.44 228 GLY A N 1
ATOM 1804 C CA . GLY A 1 227 ? 13.217 -4.750 -4.970 1.00 50.97 228 GLY A CA 1
ATOM 1805 C C . GLY A 1 227 ? 11.937 -5.432 -4.527 1.00 62.61 228 GLY A C 1
ATOM 1806 O O . GLY A 1 227 ? 11.859 -5.959 -3.417 1.00 69.07 228 GLY A O 1
ATOM 1807 N N . ASP A 1 228 ? 10.932 -5.422 -5.397 1.00 69.90 229 ASP A N 1
ATOM 1808 C CA . ASP A 1 228 ? 9.677 -6.114 -5.123 1.00 86.29 229 ASP A CA 1
ATOM 1809 C C . ASP A 1 228 ? 9.704 -7.539 -5.667 1.00 80.57 229 ASP A C 1
ATOM 1810 O O . ASP A 1 228 ? 9.074 -8.438 -5.108 1.00 76.19 229 ASP A O 1
ATOM 1815 N N . ARG A 1 229 ? 10.435 -7.734 -6.762 1.00 72.79 230 ARG A N 1
ATOM 1816 C CA . ARG A 1 229 ? 10.600 -9.056 -7.357 1.00 66.72 230 ARG A CA 1
ATOM 1817 C C . ARG A 1 229 ? 11.316 -9.980 -6.381 1.00 60.24 230 ARG A C 1
ATOM 1818 O O . ARG A 1 229 ? 12.126 -9.528 -5.571 1.00 60.48 230 ARG A O 1
ATOM 1826 N N . GLN A 1 230 ? 11.017 -11.272 -6.457 1.00 59.02 231 GLN A N 1
ATOM 1827 C CA . GLN A 1 230 ? 11.586 -12.230 -5.517 1.00 53.10 231 GLN A CA 1
ATOM 1828 C C . GLN A 1 230 ? 11.858 -13.589 -6.155 1.00 47.11 231 GLN A C 1
ATOM 1829 O O . GLN A 1 230 ? 11.042 -14.105 -6.920 1.00 52.58 231 GLN A O 1
ATOM 1835 N N . PHE A 1 231 ? 13.015 -14.159 -5.835 1.00 42.12 232 PHE A N 1
ATOM 1836 C CA . PHE A 1 231 ? 13.374 -15.495 -6.292 1.00 36.13 232 PHE A CA 1
ATOM 1837 C C . PHE A 1 231 ? 13.609 -16.404 -5.093 1.00 36.00 232 PHE A C 1
ATOM 1838 O O . PHE A 1 231 ? 14.487 -16.149 -4.269 1.00 46.05 232 PHE A O 1
ATOM 1846 N N . GLY A 1 232 ? 12.810 -17.460 -4.995 1.00 26.66 233 GLY A N 1
ATOM 1847 C CA . GLY A 1 232 ? 12.889 -18.363 -3.864 1.00 40.48 233 GLY A CA 1
ATOM 1848 C C . GLY A 1 232 ? 11.610 -18.376 -3.049 1.00 44.22 233 GLY A C 1
ATOM 1849 O O . GLY A 1 232 ? 10.578 -17.885 -3.506 1.00 48.02 233 GLY A O 1
ATOM 1850 N N . PRO A 1 233 ? 11.668 -18.930 -1.827 1.00 50.80 234 PRO A N 1
ATOM 1851 C CA . PRO A 1 233 ? 12.869 -19.485 -1.194 1.00 41.22 234 PRO A CA 1
ATOM 1852 C C . PRO A 1 233 ? 13.270 -20.842 -1.765 1.00 29.84 234 PRO A C 1
ATOM 1853 O O . PRO A 1 233 ? 12.416 -21.598 -2.230 1.00 26.64 234 PRO A O 1
ATOM 1857 N N . TYR A 1 234 ? 14.565 -21.136 -1.732 1.00 27.81 235 TYR A N 1
ATOM 1858 C CA . TYR A 1 234 ? 15.073 -22.397 -2.254 1.00 28.12 235 TYR A CA 1
ATOM 1859 C C . TYR A 1 234 ? 15.646 -23.275 -1.147 1.00 32.92 235 TYR A C 1
ATOM 1860 O O . TYR A 1 234 ? 16.253 -22.779 -0.196 1.00 37.08 235 TYR A O 1
ATOM 1869 N N . CYS A 1 235 ? 15.446 -24.583 -1.280 1.00 34.63 236 CYS A N 1
ATOM 1870 C CA . CYS A 1 235 ? 16.016 -25.556 -0.356 1.00 25.13 236 CYS A CA 1
ATOM 1871 C C . CYS A 1 235 ? 16.042 -26.937 -1.003 1.00 29.18 236 CYS A C 1
ATOM 1872 O O . CYS A 1 235 ? 15.500 -27.126 -2.091 1.00 28.35 236 CYS A O 1
ATOM 1875 N N . GLY A 1 236 ? 16.681 -27.894 -0.336 1.00 26.27 237 GLY A N 1
ATOM 1876 C CA . GLY A 1 236 ? 16.751 -29.253 -0.838 1.00 29.71 237 GLY A CA 1
ATOM 1877 C C . GLY A 1 236 ? 18.118 -29.647 -1.367 1.00 28.73 237 GLY A C 1
ATOM 1878 O O . GLY A 1 236 ? 19.025 -28.819 -1.461 1.00 32.57 237 GLY A O 1
ATOM 1879 N N . HIS A 1 237 ? 18.260 -30.923 -1.709 1.00 35.06 238 HIS A N 1
ATOM 1880 C CA . HIS A 1 237 ? 19.505 -31.445 -2.261 1.00 37.87 238 HIS A CA 1
ATOM 1881 C C . HIS A 1 237 ? 19.559 -31.185 -3.760 1.00 33.19 238 HIS A C 1
ATOM 1882 O O . HIS A 1 237 ? 18.886 -31.859 -4.539 1.00 45.81 238 HIS A O 1
ATOM 1889 N N . GLY A 1 238 ? 20.369 -30.209 -4.159 1.00 32.73 239 GLY A N 1
ATOM 1890 C CA . GLY A 1 238 ? 20.409 -29.765 -5.541 1.00 26.46 239 GLY A CA 1
ATOM 1891 C C . GLY A 1 238 ? 19.530 -28.543 -5.722 1.00 33.25 239 GLY A C 1
ATOM 1892 O O . GLY A 1 238 ? 18.410 -28.502 -5.212 1.00 42.71 239 GLY A O 1
ATOM 1893 N N . PHE A 1 239 ? 20.033 -27.545 -6.442 1.00 34.00 240 PHE A N 1
ATOM 1894 C CA . PHE A 1 239 ? 19.297 -26.301 -6.641 1.00 41.46 240 PHE A CA 1
ATOM 1895 C C . PHE A 1 239 ? 18.047 -26.522 -7.486 1.00 35.58 240 PHE A C 1
ATOM 1896 O O . PHE A 1 239 ? 18.138 -26.906 -8.652 1.00 39.44 240 PHE A O 1
ATOM 1904 N N . PRO A 1 240 ? 16.871 -26.275 -6.890 1.00 37.02 241 PRO A N 1
ATOM 1905 C CA . PRO A 1 240 ? 15.578 -26.541 -7.526 1.00 27.17 241 PRO A CA 1
ATOM 1906 C C . PRO A 1 240 ? 15.142 -25.428 -8.473 1.00 34.68 241 PRO A C 1
ATOM 1907 O O . PRO A 1 240 ? 14.183 -25.611 -9.224 1.00 48.81 241 PRO A O 1
ATOM 1911 N N . GLY A 1 241 ? 15.832 -24.293 -8.438 1.00 29.60 242 GLY A N 1
ATOM 1912 C CA . GLY A 1 241 ? 15.461 -23.160 -9.266 1.00 38.22 242 GLY A CA 1
ATOM 1913 C C . GLY A 1 241 ? 16.272 -23.052 -10.543 1.00 43.75 242 GLY A C 1
ATOM 1914 O O . GLY A 1 241 ? 16.995 -23.981 -10.906 1.00 40.96 242 GLY A O 1
ATOM 1915 N N . PRO A 1 242 ? 16.148 -21.912 -11.238 1.00 41.92 243 PRO A N 1
ATOM 1916 C CA . PRO A 1 242 ? 16.884 -21.653 -12.480 1.00 38.98 243 PRO A CA 1
ATOM 1917 C C . PRO A 1 242 ? 18.378 -21.496 -12.216 1.00 34.08 243 PRO A C 1
ATOM 1918 O O . PRO A 1 242 ? 18.763 -20.825 -11.260 1.00 29.62 243 PRO A O 1
ATOM 1922 N N . LEU A 1 243 ? 19.206 -22.102 -13.061 1.00 35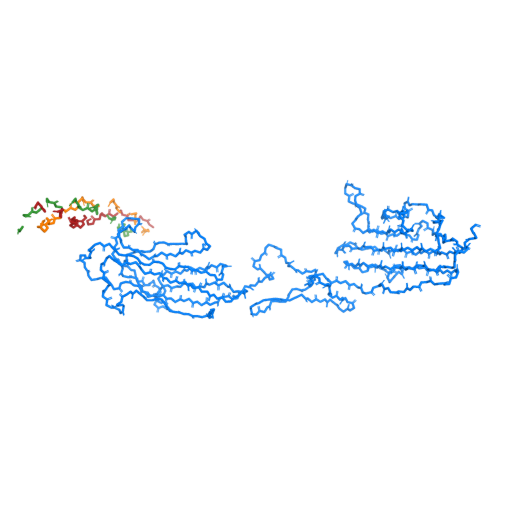.74 244 LEU A N 1
ATOM 1923 C CA . LEU A 1 243 ? 20.654 -22.048 -12.885 1.00 28.80 244 LEU A CA 1
ATOM 1924 C C . LEU A 1 243 ? 21.232 -20.732 -13.402 1.00 33.54 244 LEU A C 1
ATOM 1925 O O . LEU A 1 243 ? 22.417 -20.445 -13.218 1.00 31.57 244 LEU A O 1
ATOM 1930 N N . ASN A 1 244 ? 20.382 -19.938 -14.045 1.00 34.94 245 ASN A N 1
ATOM 1931 C CA . ASN A 1 244 ? 20.761 -18.614 -14.524 1.00 39.09 245 ASN A CA 1
ATOM 1932 C C . ASN A 1 244 ? 19.618 -17.628 -14.321 1.00 31.53 245 ASN A C 1
ATOM 1933 O O . ASN A 1 244 ? 18.571 -17.740 -14.957 1.00 36.81 245 ASN A O 1
ATOM 1938 N N . ILE A 1 245 ? 19.822 -16.659 -13.436 1.00 26.07 246 ILE A N 1
ATOM 1939 C CA . ILE A 1 245 ? 18.761 -15.725 -13.077 1.00 38.38 246 ILE A CA 1
ATOM 1940 C C . ILE A 1 245 ? 19.095 -14.283 -13.453 1.00 32.12 246 ILE A C 1
ATOM 1941 O O . ILE A 1 245 ? 20.022 -13.689 -12.905 1.00 33.41 246 ILE A O 1
ATOM 1946 N N . GLU A 1 246 ? 18.332 -13.728 -14.390 1.00 36.38 247 GLU A N 1
ATOM 1947 C CA . GLU A 1 246 ? 18.470 -12.325 -14.759 1.00 31.79 247 GLU A CA 1
ATOM 1948 C C . GLU A 1 246 ? 17.551 -11.475 -13.884 1.00 39.89 247 GLU A C 1
ATOM 1949 O O . GLU A 1 246 ? 16.342 -11.415 -14.109 1.00 44.35 247 GLU A O 1
ATOM 1955 N N . THR A 1 247 ? 18.136 -10.818 -12.886 1.00 39.60 248 THR A N 1
ATOM 1956 C CA . THR A 1 247 ? 17.366 -10.123 -11.858 1.00 37.06 248 THR A CA 1
ATOM 1957 C C . THR A 1 247 ? 16.720 -8.824 -12.332 1.00 41.91 248 THR A C 1
ATOM 1958 O O . THR A 1 247 ? 15.848 -8.282 -11.650 1.00 45.52 248 THR A O 1
ATOM 1962 N N . LYS A 1 248 ? 17.152 -8.329 -13.490 1.00 40.13 249 LYS A N 1
ATOM 1963 C CA . LYS A 1 248 ? 16.663 -7.062 -14.037 1.00 46.78 249 LYS A CA 1
ATOM 1964 C C . LYS A 1 248 ? 16.876 -5.897 -13.070 1.00 48.86 249 LYS A C 1
ATOM 1965 O O . LYS A 1 248 ? 16.140 -4.909 -13.098 1.00 63.35 249 LYS A O 1
ATOM 1971 N N . SER A 1 249 ? 17.888 -6.019 -12.215 1.00 37.92 250 SER A N 1
ATOM 1972 C CA . SER A 1 249 ? 18.162 -5.005 -11.204 1.00 35.45 250 SER A CA 1
ATOM 1973 C C . SER A 1 249 ? 19.656 -4.884 -10.922 1.00 37.40 250 SER A C 1
ATOM 1974 O O . SER A 1 249 ? 20.395 -5.864 -11.011 1.00 33.93 250 SER A O 1
ATOM 1977 N N . ASN A 1 250 ? 20.095 -3.677 -10.578 1.00 32.20 251 ASN A N 1
ATOM 1978 C CA . ASN A 1 250 ? 21.495 -3.440 -10.245 1.00 37.71 251 ASN A CA 1
ATOM 1979 C C . ASN A 1 250 ? 21.761 -3.660 -8.759 1.00 37.74 251 ASN A C 1
ATOM 1980 O O . ASN A 1 250 ? 22.910 -3.643 -8.313 1.00 31.23 251 ASN A O 1
ATOM 1985 N N . ALA A 1 251 ? 20.690 -3.869 -8.000 1.00 27.01 252 ALA A N 1
ATOM 1986 C CA . ALA A 1 251 ? 20.798 -4.152 -6.574 1.00 42.16 252 ALA A CA 1
ATOM 1987 C C . ALA A 1 251 ? 20.067 -5.445 -6.226 1.00 25.12 252 ALA A C 1
ATOM 1988 O O . ALA A 1 251 ? 18.902 -5.623 -6.581 1.00 42.59 252 ALA A O 1
ATOM 1990 N N . LEU A 1 252 ? 20.755 -6.344 -5.528 1.00 23.49 253 LEU A N 1
ATOM 1991 C CA . LEU A 1 252 ? 20.172 -7.632 -5.165 1.00 34.30 253 LEU A CA 1
ATOM 1992 C C . LEU A 1 252 ? 20.489 -8.011 -3.721 1.00 25.81 253 LEU A C 1
ATOM 1993 O O . LEU A 1 252 ? 21.630 -7.891 -3.275 1.00 27.96 253 LEU A O 1
ATOM 1998 N N . ASP A 1 253 ? 19.473 -8.468 -2.994 1.00 26.39 254 ASP A N 1
ATOM 1999 C CA . ASP A 1 253 ? 19.664 -8.954 -1.630 1.00 33.96 254 ASP A CA 1
ATOM 2000 C C . ASP A 1 253 ? 19.599 -10.478 -1.582 1.00 34.25 254 ASP A C 1
ATOM 2001 O O . ASP A 1 253 ? 18.646 -11.085 -2.072 1.00 34.71 254 ASP A O 1
ATOM 2006 N N . ILE A 1 254 ? 20.621 -11.090 -0.993 1.00 29.85 255 ILE A N 1
ATOM 2007 C CA . ILE A 1 254 ? 20.648 -12.536 -0.814 1.00 19.36 255 ILE A CA 1
ATOM 2008 C C . ILE A 1 254 ? 20.515 -12.884 0.666 1.00 28.88 255 ILE A C 1
ATOM 2009 O O . ILE A 1 254 ? 21.374 -12.534 1.475 1.00 37.51 255 ILE A O 1
ATOM 2014 N N . ILE A 1 255 ? 19.430 -13.570 1.012 1.00 33.91 256 ILE A N 1
ATOM 2015 C CA . ILE A 1 255 ? 19.136 -13.885 2.404 1.00 20.24 256 ILE A CA 1
ATOM 2016 C C . ILE A 1 255 ? 19.120 -15.390 2.660 1.00 20.23 256 ILE A C 1
ATOM 2017 O O . ILE A 1 255 ? 18.310 -16.117 2.085 1.00 27.03 256 ILE A O 1
ATOM 2022 N N . PHE A 1 256 ? 20.015 -15.847 3.531 1.00 28.33 257 PHE A N 1
ATOM 2023 C CA . PHE A 1 256 ? 20.094 -17.258 3.888 1.00 19.99 257 PHE A CA 1
ATOM 2024 C C . PHE A 1 256 ? 19.692 -17.465 5.345 1.00 25.19 257 PHE A C 1
ATOM 2025 O O . PHE A 1 256 ? 20.382 -17.016 6.261 1.00 27.06 257 PHE A O 1
ATOM 2033 N N . GLN A 1 257 ? 18.566 -18.141 5.551 1.00 31.23 258 GLN A N 1
ATOM 2034 C CA . GLN A 1 257 ? 18.035 -18.363 6.891 1.00 26.38 258 GLN A CA 1
ATOM 2035 C C . GLN A 1 257 ? 18.066 -19.844 7.257 1.00 31.37 258 GLN A C 1
ATOM 2036 O O . GLN A 1 257 ? 17.657 -20.694 6.467 1.00 40.01 258 GLN A O 1
ATOM 2042 N N . THR A 1 258 ? 18.558 -20.145 8.455 1.00 35.07 259 THR A N 1
ATOM 2043 C CA . THR A 1 258 ? 18.601 -21.516 8.952 1.00 25.27 259 THR A CA 1
ATOM 2044 C C . THR A 1 258 ? 17.993 -21.602 10.348 1.00 32.62 259 THR A C 1
ATOM 2045 O O . THR A 1 258 ? 18.084 -20.656 11.131 1.00 35.87 259 THR A O 1
ATOM 2049 N N . ASP A 1 259 ? 17.369 -22.735 10.656 1.00 34.81 260 ASP A N 1
ATOM 2050 C CA . ASP A 1 259 ? 16.810 -22.953 11.987 1.00 42.33 260 ASP A CA 1
ATOM 2051 C C . ASP A 1 259 ? 17.813 -23.648 12.908 1.00 29.55 260 ASP A C 1
ATOM 2052 O O . ASP A 1 259 ? 19.015 -23.634 12.648 1.00 47.16 260 ASP A O 1
ATOM 2057 N N . LEU A 1 260 ? 17.316 -24.266 13.973 1.00 31.34 261 LEU A N 1
ATOM 2058 C CA . LEU A 1 260 ? 18.185 -24.779 15.032 1.00 34.87 261 LEU A CA 1
ATOM 2059 C C . LEU A 1 260 ? 18.875 -26.108 14.704 1.00 45.93 261 LEU A C 1
ATOM 2060 O O . LEU A 1 260 ? 20.022 -26.328 15.098 1.00 59.46 261 LEU A O 1
ATOM 2065 N N . THR A 1 261 ? 18.182 -26.991 13.992 1.00 44.51 262 THR A N 1
ATOM 2066 C CA . THR A 1 261 ? 18.721 -28.318 13.705 1.00 42.13 262 THR A CA 1
ATOM 2067 C C . THR A 1 261 ? 18.721 -28.652 12.217 1.00 43.36 262 THR A C 1
ATOM 2068 O O . THR A 1 261 ? 17.978 -28.059 11.437 1.00 46.71 262 THR A O 1
ATOM 2072 N N . GLY A 1 262 ? 19.564 -29.607 11.836 1.00 44.92 263 GLY A N 1
ATOM 2073 C CA . GLY A 1 262 ? 19.644 -30.058 10.459 1.00 34.67 263 GLY A CA 1
ATOM 2074 C C . GLY A 1 262 ? 20.431 -29.122 9.564 1.00 45.78 263 GLY A C 1
ATOM 2075 O O . GLY A 1 262 ? 19.878 -28.175 9.008 1.00 28.95 263 GLY A O 1
ATOM 2076 N N . GLN A 1 263 ? 21.726 -29.383 9.420 1.00 43.74 264 GLN A N 1
ATOM 2077 C CA . GLN A 1 263 ? 22.565 -28.565 8.552 1.00 43.76 264 GLN A CA 1
ATOM 2078 C C . GLN A 1 263 ? 23.231 -29.406 7.473 1.00 44.45 264 GLN A C 1
ATOM 2079 O O . GLN A 1 263 ? 23.585 -30.563 7.700 1.00 43.09 264 GLN A O 1
ATOM 2085 N N . LYS A 1 264 ? 23.393 -28.814 6.295 1.00 30.42 265 LYS A N 1
ATOM 2086 C CA . LYS A 1 264 ? 23.989 -29.512 5.166 1.00 31.08 265 LYS A CA 1
ATOM 2087 C C . LYS A 1 264 ? 25.222 -28.785 4.638 1.00 37.86 265 LYS A C 1
ATOM 2088 O O . LYS A 1 264 ? 25.715 -27.843 5.257 1.00 39.41 265 LYS A O 1
ATOM 2094 N N . LYS A 1 265 ? 25.704 -29.237 3.484 1.00 37.20 266 LYS A N 1
ATOM 2095 C CA . LYS A 1 265 ? 26.908 -28.704 2.853 1.00 29.77 266 LYS A CA 1
ATOM 2096 C C . LYS A 1 265 ? 26.844 -27.197 2.600 1.00 31.86 266 LYS A C 1
ATOM 2097 O O . LYS A 1 265 ? 27.833 -26.486 2.787 1.00 32.23 266 LYS A O 1
ATOM 2103 N N . GLY A 1 266 ? 25.680 -26.712 2.184 1.00 24.89 267 GLY A N 1
ATOM 2104 C CA . GLY A 1 266 ? 25.513 -25.296 1.911 1.00 22.62 267 GLY A CA 1
ATOM 2105 C C . GLY A 1 266 ? 25.415 -24.989 0.430 1.00 24.98 267 GLY A C 1
ATOM 2106 O O . GLY A 1 266 ? 24.960 -25.821 -0.355 1.00 28.84 267 GLY A O 1
ATOM 2107 N N . TRP A 1 267 ? 25.845 -23.791 0.046 1.00 23.59 268 TRP A N 1
ATOM 2108 C CA . TRP A 1 267 ? 25.748 -23.360 -1.344 1.00 30.64 268 TRP A CA 1
ATOM 2109 C C . TRP A 1 267 ? 26.886 -22.436 -1.769 1.00 33.83 268 TRP A C 1
ATOM 2110 O O . TRP A 1 267 ? 27.546 -21.817 -0.933 1.00 29.31 268 TRP A O 1
ATOM 2121 N N . LYS A 1 268 ? 27.101 -22.350 -3.078 1.00 32.99 269 LYS A N 1
ATOM 2122 C CA . LYS A 1 268 ? 28.112 -21.469 -3.648 1.00 43.00 269 LYS A CA 1
ATOM 2123 C C . LYS A 1 268 ? 27.623 -20.946 -4.994 1.00 34.84 269 LYS A C 1
ATOM 2124 O O . LYS A 1 268 ? 27.233 -21.727 -5.862 1.00 36.94 269 LYS A O 1
ATOM 2130 N N . LEU A 1 269 ? 27.639 -19.628 -5.167 1.00 31.07 270 LEU A N 1
ATOM 2131 C CA . LEU A 1 269 ? 27.145 -19.023 -6.401 1.00 34.38 270 LEU A CA 1
ATOM 2132 C C . LEU A 1 269 ? 28.111 -18.001 -6.996 1.00 41.25 270 LEU A C 1
ATOM 2133 O O . LEU A 1 269 ? 29.073 -17.581 -6.352 1.00 36.82 270 LEU A O 1
ATOM 2138 N N . ARG A 1 270 ? 27.833 -17.606 -8.234 1.00 31.82 271 ARG A N 1
ATOM 2139 C CA . ARG A 1 270 ? 28.573 -16.545 -8.901 1.00 30.17 271 ARG A CA 1
ATOM 2140 C C . ARG A 1 270 ? 27.604 -15.512 -9.472 1.00 27.58 271 ARG A C 1
ATOM 2141 O O . ARG A 1 270 ? 26.523 -15.863 -9.950 1.00 37.85 271 ARG A O 1
ATOM 2149 N N . TYR A 1 271 ? 27.981 -14.240 -9.396 1.00 20.77 272 TYR A N 1
ATOM 2150 C CA . TYR A 1 271 ? 27.209 -13.175 -10.024 1.00 22.11 272 TYR A CA 1
ATOM 2151 C C . TYR A 1 271 ? 28.094 -12.380 -10.977 1.00 31.96 272 TYR A C 1
ATOM 2152 O O . TYR A 1 271 ? 29.308 -12.298 -10.785 1.00 41.05 272 TYR A O 1
ATOM 2161 N N . HIS A 1 272 ? 27.484 -11.801 -12.004 1.00 32.33 273 HIS A N 1
ATOM 2162 C CA . HIS A 1 272 ? 28.179 -10.848 -12.861 1.00 22.68 273 HIS A CA 1
ATOM 2163 C C . HIS A 1 272 ? 27.203 -9.795 -13.369 1.00 34.46 273 HIS A C 1
ATOM 2164 O O . HIS A 1 272 ? 26.000 -9.892 -13.131 1.00 32.45 273 HIS A O 1
ATOM 2171 N N . GLY A 1 273 ? 27.721 -8.784 -14.055 1.00 41.97 274 GLY A N 1
ATOM 2172 C CA . GLY A 1 273 ? 26.888 -7.692 -14.522 1.00 29.38 274 GLY A CA 1
ATOM 2173 C C . GLY A 1 273 ? 26.629 -7.708 -16.016 1.00 30.04 274 GLY A C 1
ATOM 2174 O O . GLY A 1 273 ? 27.562 -7.760 -16.817 1.00 35.79 274 GLY A O 1
ATOM 2175 N N . ASP A 1 274 ? 25.352 -7.673 -16.387 1.00 33.82 275 ASP A N 1
ATOM 2176 C CA . ASP A 1 274 ? 24.950 -7.536 -17.783 1.00 50.15 275 ASP A CA 1
ATOM 2177 C C . ASP A 1 274 ? 24.372 -6.144 -18.007 1.00 32.94 275 ASP A C 1
ATOM 2178 O O . ASP A 1 274 ? 23.756 -5.578 -17.105 1.00 63.83 275 ASP A O 1
ATOM 2183 N N . PRO A 1 275 ? 24.573 -5.584 -19.209 1.00 46.62 276 PRO A N 1
ATOM 2184 C CA . PRO A 1 275 ? 24.050 -4.247 -19.513 1.00 36.92 276 PRO A CA 1
ATOM 2185 C C . PRO A 1 275 ? 22.523 -4.213 -19.514 1.00 57.51 276 PRO A C 1
ATOM 2186 O O . PRO A 1 275 ? 21.883 -5.257 -19.639 1.00 56.37 276 PRO A O 1
ATOM 2190 N N . MET A 1 276 ? 21.953 -3.021 -19.366 1.00 66.32 277 MET A N 1
ATOM 2191 C CA . MET A 1 276 ? 20.503 -2.860 -19.387 1.00 74.00 277 MET A CA 1
ATOM 2192 C C . MET A 1 276 ? 19.999 -2.566 -20.797 1.00 78.86 277 MET A C 1
ATOM 2193 O O . MET A 1 276 ? 20.751 -2.088 -21.647 1.00 78.85 277 MET A O 1
ATOM 2206 N N . GLY B 2 5 ? -3.863 -52.313 61.865 1.00 111.29 5 GLY B N 1
ATOM 2207 C CA . GLY B 2 5 ? -4.375 -51.676 60.666 1.00 108.93 5 GLY B CA 1
ATOM 2208 C C . GLY B 2 5 ? -4.266 -50.164 60.664 1.00 98.97 5 GLY B C 1
ATOM 2209 O O . GLY B 2 5 ? -3.878 -49.563 61.665 1.00 96.53 5 GLY B O 1
ATOM 2210 N N . PRO B 2 6 ? -4.619 -49.541 59.528 1.00 84.37 6 PRO B N 1
ATOM 2211 C CA . PRO B 2 6 ? -4.585 -48.088 59.329 1.00 67.44 6 PRO B CA 1
ATOM 2212 C C . PRO B 2 6 ? -5.794 -47.396 59.967 1.00 57.91 6 PRO B C 1
ATOM 2213 O O . PRO B 2 6 ? -6.781 -48.074 60.253 1.00 57.67 6 PRO B O 1
ATOM 2225 N N . GLY B 2 8 ? -9.218 -45.489 60.982 1.00 64.18 8 GLY B N 1
ATOM 2226 C CA . GLY B 2 8 ? -10.566 -45.522 60.446 1.00 52.19 8 GLY B CA 1
ATOM 2227 C C . GLY B 2 8 ? -10.978 -44.166 59.905 1.00 51.72 8 GLY B C 1
ATOM 2228 O O . GLY B 2 8 ? -10.266 -43.180 60.096 1.00 51.82 8 GLY B O 1
ATOM 2229 N N . PRO B 2 9 ? -12.131 -44.108 59.221 1.00 57.74 9 PRO B N 1
ATOM 2230 C CA . PRO B 2 9 ? -12.643 -42.850 58.670 1.00 50.80 9 PRO B CA 1
ATOM 2231 C C . PRO B 2 9 ? -13.313 -42.004 59.745 1.00 50.18 9 PRO B C 1
ATOM 2232 O O . PRO B 2 9 ? -13.711 -42.543 60.776 1.00 52.40 9 PRO B O 1
ATOM 2244 N N . GLY B 2 11 ? -16.116 -39.812 61.816 1.00 55.72 11 GLY B N 1
ATOM 2245 C CA . GLY B 2 11 ? -17.525 -40.030 62.086 1.00 52.42 11 GLY B CA 1
ATOM 2246 C C . GLY B 2 11 ? -18.394 -38.958 61.457 1.00 53.90 11 GLY B C 1
ATOM 2247 O O . GLY B 2 11 ? -17.880 -38.024 60.843 1.00 60.03 11 GLY B O 1
ATOM 2248 N N . PRO B 2 12 ? -19.722 -39.093 61.597 1.00 57.66 12 PRO B N 1
ATOM 2249 C CA . PRO B 2 12 ? -20.682 -38.108 61.087 1.00 62.74 12 PRO B CA 1
ATOM 2250 C C . PRO B 2 12 ? -20.729 -36.868 61.980 1.00 63.85 12 PRO B C 1
ATOM 2251 O O . PRO B 2 12 ? -20.062 -36.841 63.012 1.00 58.88 12 PRO B O 1
ATOM 2263 N N . GLY B 2 14 ? -22.247 -34.101 64.691 1.00 69.02 14 GLY B N 1
ATOM 2264 C CA . GLY B 2 14 ? -22.994 -34.211 65.931 1.00 56.41 14 GLY B CA 1
ATOM 2265 C C . GLY B 2 14 ? -24.340 -33.517 65.866 1.00 66.22 14 GLY B C 1
ATOM 2266 O O . GLY B 2 14 ? -24.737 -33.013 64.815 1.00 70.50 14 GLY B O 1
ATOM 2267 N N . LYS B 2 15 ? -25.043 -33.485 66.994 1.00 69.80 15 LYS B N 1
ATOM 2268 C CA . LYS B 2 15 ? -26.381 -32.906 67.044 1.00 75.06 15 LYS B CA 1
ATOM 2269 C C . LYS B 2 15 ? -26.358 -31.380 66.937 1.00 71.50 15 LYS B C 1
ATOM 2270 O O . LYS B 2 15 ? -25.349 -30.742 67.239 1.00 62.85 15 LYS B O 1
ATOM 2276 N N . LEU B 2 16 ? -27.477 -30.812 66.494 1.00 71.58 16 LEU B N 1
ATOM 2277 C CA . LEU B 2 16 ? -27.660 -29.366 66.418 1.00 77.95 16 LEU B CA 1
ATOM 2278 C C . LEU B 2 16 ? -27.472 -28.710 67.785 1.00 80.42 16 LEU B C 1
ATOM 2279 O O . LEU B 2 16 ? -27.907 -29.247 68.802 1.00 83.46 16 LEU B O 1
ATOM 2284 N N . GLY B 2 17 ? -26.824 -27.549 67.802 1.00 72.18 17 GLY B N 1
ATOM 2285 C CA . GLY B 2 17 ? -26.573 -26.831 69.039 1.00 68.34 17 GLY B CA 1
ATOM 2286 C C . GLY B 2 17 ? -27.826 -26.253 69.670 1.00 69.40 17 GLY B C 1
ATOM 2287 O O . GLY B 2 17 ? -28.870 -26.175 69.023 1.00 71.82 17 GLY B O 1
ATOM 2288 N N . PRO B 2 18 ? -27.729 -25.843 70.944 1.00 71.20 18 PRO B N 1
ATOM 2289 C CA . PRO B 2 18 ? -28.860 -25.259 71.673 1.00 68.63 18 PRO B CA 1
ATOM 2290 C C . PRO B 2 18 ? -29.148 -23.834 71.206 1.00 73.55 18 PRO B C 1
ATOM 2291 O O . PRO B 2 18 ? -28.226 -23.143 70.772 1.00 63.57 18 PRO B O 1
ATOM 2303 N N . GLY B 2 20 ? -29.696 -19.889 71.113 1.00 76.81 20 GLY B N 1
ATOM 2304 C CA . GLY B 2 20 ? -28.956 -18.842 71.796 1.00 74.67 20 GLY B CA 1
ATOM 2305 C C . GLY B 2 20 ? -29.761 -18.081 72.832 1.00 75.09 20 GLY B C 1
ATOM 2306 O O . GLY B 2 20 ? -30.959 -18.317 72.989 1.00 74.50 20 GLY B O 1
ATOM 2307 N N . PRO B 2 21 ? -29.102 -17.156 73.548 1.00 72.74 21 PRO B N 1
ATOM 2308 C CA . PRO B 2 21 ? -29.741 -16.328 74.576 1.00 72.98 21 PRO B CA 1
ATOM 2309 C C . PRO B 2 21 ? -30.765 -15.377 73.968 1.00 84.50 21 PRO B C 1
ATOM 2310 O O . PRO B 2 21 ? -30.756 -15.174 72.755 1.00 87.07 21 PRO B O 1
ATOM 2322 N N . GLY B 2 23 ? -32.580 -11.768 73.050 1.00 88.31 23 GLY B N 1
ATOM 2323 C CA . GLY B 2 23 ? -32.037 -10.499 72.600 1.00 83.88 23 GLY B CA 1
ATOM 2324 C C . GLY B 2 23 ? -32.015 -9.420 73.666 1.00 80.06 23 GLY B C 1
ATOM 2325 O O . GLY B 2 23 ? -32.607 -9.586 74.733 1.00 74.48 23 GLY B O 1
ATOM 2326 N N . PRO B 2 24 ? -31.329 -8.301 73.377 1.00 87.65 24 PRO B N 1
ATOM 2327 C CA . PRO B 2 24 ? -31.236 -7.129 74.256 1.00 91.29 24 PRO B CA 1
ATOM 2328 C C . PRO B 2 24 ? -32.559 -6.362 7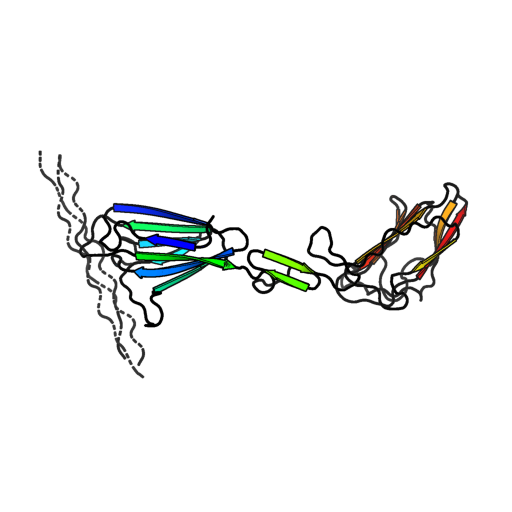4.317 1.00 97.73 24 PRO B C 1
ATOM 2329 O O . PRO B 2 24 ? -33.578 -6.878 73.858 1.00 97.78 24 PRO B O 1
ATOM 2341 N N . GLY B 2 26 ? -34.530 -2.255 73.775 1.00 115.66 26 GLY B N 1
ATOM 2342 C CA . GLY B 2 26 ? -34.476 -1.103 72.893 1.00 107.42 26 GLY B CA 1
ATOM 2343 C C . GLY B 2 26 ? -35.400 -1.243 71.699 1.00 103.97 26 GLY B C 1
ATOM 2344 O O . GLY B 2 26 ? -35.662 -0.274 70.986 1.00 102.47 26 GLY B O 1
ATOM 2353 N N . GLY C 2 5 ? -6.776 -51.429 63.938 1.00 101.93 5 GLY C N 1
ATOM 2354 C CA . GLY C 2 5 ? -6.255 -50.074 63.886 1.00 98.03 5 GLY C CA 1
ATOM 2355 C C . GLY C 2 5 ? -7.017 -49.086 64.750 1.00 94.19 5 GLY C C 1
ATOM 2356 O O . GLY C 2 5 ? -8.042 -49.433 65.335 1.00 99.37 5 GLY C O 1
ATOM 2357 N N . PRO C 2 6 ? -6.513 -47.844 64.838 1.00 82.40 6 PRO C N 1
ATOM 2358 C CA . PRO C 2 6 ? -7.142 -46.775 65.621 1.00 86.72 6 PRO C CA 1
ATOM 2359 C C . PRO C 2 6 ? -8.481 -46.365 65.023 1.00 88.35 6 PRO C C 1
ATOM 2360 O O . PRO C 2 6 ? -8.586 -46.244 63.802 1.00 83.85 6 PRO C O 1
ATOM 2372 N N . GLY C 2 8 ? -11.476 -43.997 63.782 1.00 62.07 8 GLY C N 1
ATOM 2373 C CA . GLY C 2 8 ? -11.397 -42.747 63.050 1.00 54.65 8 GLY C CA 1
ATOM 2374 C C . GLY C 2 8 ? -11.537 -41.527 63.936 1.00 62.73 8 GLY C C 1
ATOM 2375 O O . GLY C 2 8 ? -12.077 -41.618 65.039 1.00 71.88 8 GLY C O 1
ATOM 2376 N N . PRO C 2 9 ? -11.040 -40.375 63.462 1.00 58.25 9 PRO C N 1
ATOM 2377 C CA . PRO C 2 9 ? -11.188 -39.121 64.205 1.00 54.69 9 PRO C CA 1
ATOM 2378 C C . PRO C 2 9 ? -12.663 -38.781 64.365 1.00 54.51 9 PRO C C 1
ATOM 2379 O O . PRO C 2 9 ? -13.456 -39.121 63.488 1.00 61.80 9 PRO C O 1
ATOM 2391 N N . GLY C 2 11 ? -16.224 -36.959 64.291 1.00 53.81 11 GLY C N 1
ATOM 2392 C CA . GLY C 2 11 ? -16.820 -36.182 63.220 1.00 47.38 11 GLY C CA 1
ATOM 2393 C C . GLY C 2 11 ? -16.791 -34.687 63.464 1.00 47.90 11 GLY C C 1
ATOM 2394 O O . GLY C 2 11 ? -16.347 -34.231 64.518 1.00 50.01 11 GLY C O 1
ATOM 2395 N N . PRO C 2 12 ? -17.259 -33.907 62.480 1.00 44.93 12 PRO C N 1
ATOM 2396 C CA . PRO C 2 12 ? -17.330 -32.453 62.637 1.00 45.65 12 PRO C CA 1
ATOM 2397 C C . PRO C 2 12 ? -18.403 -32.087 63.652 1.00 58.27 12 PRO C C 1
ATOM 2398 O O . PRO C 2 12 ? -19.337 -32.862 63.845 1.00 61.68 12 PRO C O 1
ATOM 2410 N N . GLY C 2 14 ? -21.663 -30.319 65.464 1.00 60.25 14 GLY C N 1
ATOM 2411 C CA . GLY C 2 14 ? -23.017 -30.103 64.986 1.00 65.02 14 GLY C CA 1
ATOM 2412 C C . GLY C 2 14 ? -23.240 -28.698 64.462 1.00 63.23 14 GLY C C 1
ATOM 2413 O O . GLY C 2 14 ? -22.406 -27.814 64.657 1.00 61.82 14 GLY C O 1
ATOM 2414 N N . LYS C 2 15 ? -24.369 -28.494 63.793 1.00 63.25 15 LYS C N 1
ATOM 2415 C CA . LYS C 2 15 ? -24.684 -27.199 63.202 1.00 72.20 15 LYS C CA 1
ATOM 2416 C C . LYS C 2 15 ? -24.905 -26.139 64.278 1.00 71.28 15 LYS C C 1
ATOM 2417 O O . LYS C 2 15 ? -25.238 -26.462 65.420 1.00 49.68 15 LYS C O 1
ATOM 2423 N N . LEU C 2 16 ? -24.707 -24.877 63.909 1.00 62.53 16 LEU C N 1
ATOM 2424 C CA . LEU C 2 16 ? -24.916 -23.757 64.823 1.00 60.10 16 LEU C CA 1
ATOM 2425 C C . LEU C 2 16 ? -26.351 -23.729 65.331 1.00 61.68 16 LEU C C 1
ATOM 2426 O O . LEU C 2 16 ? -27.290 -23.897 64.555 1.00 66.08 16 LEU C O 1
ATOM 2431 N N . GLY C 2 17 ? -26.516 -23.518 66.633 1.00 62.46 17 GLY C N 1
ATOM 2432 C CA . GLY C 2 17 ? -27.838 -23.411 67.222 1.00 52.61 17 GLY C CA 1
ATOM 2433 C C . GLY C 2 17 ? -28.614 -22.248 66.637 1.00 52.28 17 GLY C C 1
ATOM 2434 O O . GLY C 2 17 ? -28.020 -21.293 66.138 1.00 65.72 17 GLY C O 1
ATOM 2435 N N . PRO C 2 18 ? -29.951 -22.330 66.675 1.00 67.93 18 PRO C N 1
ATOM 2436 C CA . PRO C 2 18 ? -30.798 -21.244 66.173 1.00 66.28 18 PRO C CA 1
ATOM 2437 C C . PRO C 2 18 ? -30.676 -20.010 67.057 1.00 69.77 18 PRO C C 1
ATOM 2438 O O . PRO C 2 18 ? -30.292 -20.136 68.220 1.00 72.22 18 PRO C O 1
ATOM 2450 N N . GLY C 2 20 ? -31.787 -16.935 69.499 1.00 67.51 20 GLY C N 1
ATOM 2451 C CA . GLY C 2 20 ? -32.721 -16.890 70.611 1.00 84.95 20 GLY C CA 1
ATOM 2452 C C . GLY C 2 20 ? -33.962 -16.075 70.295 1.00 83.78 20 GLY 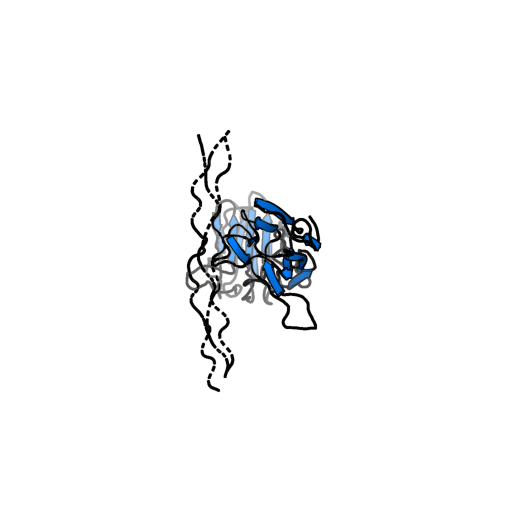C C 1
ATOM 2453 O O . GLY C 2 20 ? -34.105 -15.564 69.184 1.00 84.31 20 GLY C O 1
ATOM 2454 N N . PRO C 2 21 ? -34.873 -15.951 71.273 1.00 80.05 21 PRO C N 1
ATOM 2455 C CA . PRO C 2 21 ? -36.091 -15.155 71.096 1.00 86.08 21 PRO C CA 1
ATOM 2456 C C . PRO C 2 21 ? -35.790 -13.662 71.147 1.00 97.94 21 PRO C C 1
ATOM 2457 O O . PRO C 2 21 ? -34.716 -13.276 71.606 1.00 102.17 21 PRO C O 1
ATOM 2469 N N . GLY C 2 23 ? -36.078 -9.759 72.543 1.00 88.22 23 GLY C N 1
ATOM 2470 C CA . GLY C 2 23 ? -35.911 -9.311 73.914 1.00 98.30 23 GLY C CA 1
ATOM 2471 C C . GLY C 2 23 ? -36.957 -8.336 74.421 1.00 106.93 23 GLY C C 1
ATOM 2472 O O . GLY C 2 23 ? -37.933 -8.045 73.728 1.00 110.35 23 GLY C O 1
ATOM 2473 N N . PRO C 2 24 ? -36.757 -7.833 75.651 1.00 106.95 24 PRO C N 1
ATOM 2474 C CA . PRO C 2 24 ? -37.595 -6.841 76.337 1.00 103.34 24 PRO C CA 1
ATOM 2475 C C . PRO C 2 24 ? -37.458 -5.450 75.707 1.00 99.55 24 PRO C C 1
ATOM 2476 O O . PRO C 2 24 ? -36.797 -5.326 74.678 1.00 92.62 24 PRO C O 1
ATOM 2488 N N . GLY C 2 26 ? -36.644 -1.375 76.813 1.00 87.74 26 GLY C N 1
ATOM 2489 C CA . GLY C 2 26 ? -36.369 -0.297 77.747 1.00 80.01 26 GLY C CA 1
ATOM 2490 C C . GLY C 2 26 ? -37.134 0.963 77.391 1.00 78.75 26 GLY C C 1
ATOM 2491 O O . GLY C 2 26 ? -36.760 2.067 77.785 1.00 76.11 26 GLY C O 1
ATOM 2492 N N . GLY D 2 2 ? -2.900 -54.407 58.744 1.00 75.75 2 GLY D N 1
ATOM 2493 C CA . GLY D 2 2 ? -3.879 -55.233 59.426 1.00 79.22 2 GLY D CA 1
ATOM 2494 C C . GLY D 2 2 ? -5.286 -54.687 59.286 1.00 82.36 2 GLY D C 1
ATOM 2495 O O . GLY D 2 2 ? -5.578 -53.950 58.343 1.00 86.56 2 GLY D O 1
ATOM 2496 N N . PRO D 2 3 ? -6.170 -55.048 60.227 1.00 79.52 3 PRO D N 1
ATOM 2497 C CA . PRO D 2 3 ? -7.568 -54.603 60.223 1.00 77.00 3 PRO D CA 1
ATOM 2498 C C . PRO D 2 3 ? -7.685 -53.118 60.547 1.00 80.03 3 PRO D C 1
ATOM 2499 O O . PRO D 2 3 ? -7.251 -52.701 61.622 1.00 92.09 3 PRO D O 1
ATOM 2511 N N . GLY D 2 5 ? -9.155 -49.402 61.627 1.00 41.51 5 GLY D N 1
ATOM 2512 C CA . GLY D 2 5 ? -9.994 -48.969 62.729 1.00 56.94 5 GLY D CA 1
ATOM 2513 C C . GLY D 2 5 ? -11.420 -48.692 62.296 1.00 54.66 5 GLY D C 1
ATOM 2514 O O . GLY D 2 5 ? -11.684 -48.491 61.110 1.00 59.23 5 GLY D O 1
ATOM 2515 N N . PRO D 2 6 ? -12.354 -48.691 63.259 1.00 54.12 6 PRO D N 1
ATOM 2516 C CA . PRO D 2 6 ? -13.770 -48.410 63.001 1.00 51.85 6 PRO D CA 1
ATOM 2517 C C . PRO D 2 6 ? -13.985 -46.943 62.655 1.00 48.32 6 PRO D C 1
ATOM 2518 O O . PRO D 2 6 ? -13.133 -46.118 62.984 1.00 47.61 6 PRO D O 1
ATOM 2530 N N . GLY D 2 8 ? -15.030 -43.357 63.250 1.00 55.56 8 GLY D N 1
ATOM 2531 C CA . GLY D 2 8 ? -15.054 -42.642 64.514 1.00 69.40 8 GLY D CA 1
ATOM 2532 C C . GLY D 2 8 ? -16.433 -42.251 65.012 1.00 71.39 8 GLY D C 1
ATOM 2533 O O . GLY D 2 8 ? -17.426 -42.415 64.302 1.00 71.79 8 GLY D O 1
ATOM 2534 N N . PRO D 2 9 ? -16.502 -41.731 66.246 1.00 76.31 9 PRO D N 1
ATOM 2535 C CA . PRO D 2 9 ? -17.764 -41.280 66.839 1.00 75.67 9 PRO D CA 1
ATOM 2536 C C . PRO D 2 9 ? -18.229 -39.987 66.185 1.00 81.00 9 PRO D C 1
ATOM 2537 O O . PRO D 2 9 ? -17.421 -39.309 65.551 1.00 69.44 9 PRO D O 1
ATOM 2549 N N . GLY D 2 11 ? -19.292 -36.059 65.921 1.00 61.61 11 GLY D N 1
ATOM 2550 C CA . GLY D 2 11 ? -18.677 -34.897 66.533 1.00 60.67 11 GLY D CA 1
ATOM 2551 C C . GLY D 2 11 ? -19.470 -34.340 67.697 1.00 67.17 11 GLY D C 1
ATOM 2552 O O . GLY D 2 11 ? -20.584 -34.788 67.966 1.00 63.62 11 GLY D O 1
ATOM 2553 N N . PRO D 2 12 ? -18.889 -33.358 68.403 1.00 74.10 12 PRO D N 1
ATOM 2554 C CA . PRO D 2 12 ? -19.565 -32.671 69.507 1.00 60.26 12 PRO D CA 1
ATOM 2555 C C . PRO D 2 12 ? -20.800 -31.934 69.001 1.00 65.87 12 PRO D C 1
ATOM 2556 O O . PRO D 2 12 ? -20.879 -31.637 67.810 1.00 55.02 12 PRO D O 1
ATOM 2568 N N . GLY D 2 14 ? -23.351 -28.812 68.297 1.00 55.80 14 GLY D N 1
ATOM 2569 C CA . GLY D 2 14 ? -23.083 -27.446 67.885 1.00 49.05 14 GLY D CA 1
ATOM 2570 C C . GLY D 2 14 ? -23.061 -26.483 69.056 1.00 47.11 14 GLY D C 1
ATOM 2571 O O . GLY D 2 14 ? -23.576 -26.792 70.131 1.00 45.37 14 GLY D O 1
ATOM 2572 N N . LYS D 2 15 ? -22.459 -25.316 68.853 1.00 41.54 15 LYS D N 1
ATOM 2573 C CA . LYS D 2 15 ? -22.389 -24.307 69.903 1.00 44.14 15 LYS D CA 1
ATOM 2574 C C . LYS D 2 15 ? -23.715 -23.570 70.041 1.00 52.89 15 LYS D C 1
ATOM 2575 O O . LYS D 2 15 ? -24.632 -23.771 69.242 1.00 49.99 15 LYS D O 1
ATOM 2581 N N . LEU D 2 16 ? -23.811 -22.725 71.064 1.00 53.06 16 LEU D N 1
ATOM 2582 C CA . LEU D 2 16 ? -25.003 -21.915 71.289 1.00 41.57 16 LEU D CA 1
ATOM 2583 C C . LEU D 2 16 ? -25.267 -21.013 70.094 1.00 50.58 16 LEU D C 1
ATOM 2584 O O . LEU D 2 16 ? -24.334 -20.526 69.459 1.00 43.12 16 LEU D O 1
ATOM 2589 N N . GLY D 2 17 ? -26.541 -20.793 69.788 1.00 43.15 17 GLY D N 1
ATOM 2590 C CA . GLY D 2 17 ? -26.907 -19.895 68.712 1.00 43.80 17 GLY D CA 1
ATOM 2591 C C . GLY D 2 17 ? -26.610 -18.458 69.081 1.00 57.04 17 GLY D C 1
ATOM 2592 O O . GLY D 2 17 ? -26.294 -18.165 70.234 1.00 59.72 17 GLY D O 1
ATOM 2593 N N . PRO D 2 18 ? -26.698 -17.550 68.102 1.00 58.87 18 PRO D N 1
ATOM 2594 C CA . PRO D 2 18 ? -26.509 -16.128 68.396 1.00 62.75 18 PRO D CA 1
ATOM 2595 C C . PRO D 2 18 ? -27.670 -15.609 69.233 1.00 61.86 18 PRO D C 1
ATOM 2596 O O . PRO D 2 18 ? -28.747 -16.205 69.203 1.00 60.29 18 PRO D O 1
ATOM 2608 N N . GLY D 2 20 ? -30.883 -13.501 70.329 1.00 71.93 20 GLY D N 1
ATOM 2609 C CA . GLY D 2 20 ? -32.033 -13.104 69.537 1.00 80.58 20 GLY D CA 1
ATOM 2610 C C . GLY D 2 20 ? -32.014 -11.636 69.157 1.00 82.15 20 GLY D C 1
ATOM 2611 O O . GLY D 2 20 ? -31.147 -10.885 69.601 1.00 74.04 20 GLY D O 1
ATOM 2612 N N . PRO D 2 21 ? -32.974 -11.217 68.320 1.00 90.87 21 PRO D N 1
ATOM 2613 C CA . PRO D 2 21 ? -33.098 -9.810 67.928 1.00 96.02 21 PRO D CA 1
ATOM 2614 C C . PRO D 2 21 ? -33.563 -8.962 69.109 1.00 93.68 21 PRO D C 1
ATOM 2615 O O . PRO D 2 21 ? -34.050 -9.517 70.093 1.00 87.93 21 PRO D O 1
ATOM 2627 N N . GLY D 2 23 ? -35.995 -6.209 71.178 1.00 104.03 23 GLY D N 1
ATOM 2628 C CA . GLY D 2 23 ? -37.435 -6.053 71.270 1.00 110.72 23 GLY D CA 1
ATOM 2629 C C . GLY D 2 23 ? -37.870 -4.665 70.842 1.00 109.44 23 GLY D C 1
ATOM 2630 O O . GLY D 2 23 ? -37.050 -3.877 70.371 1.00 107.75 23 GLY D O 1
ATOM 2631 N N . PRO D 2 24 ? -39.166 -4.356 70.998 1.00 108.97 24 PRO D N 1
ATOM 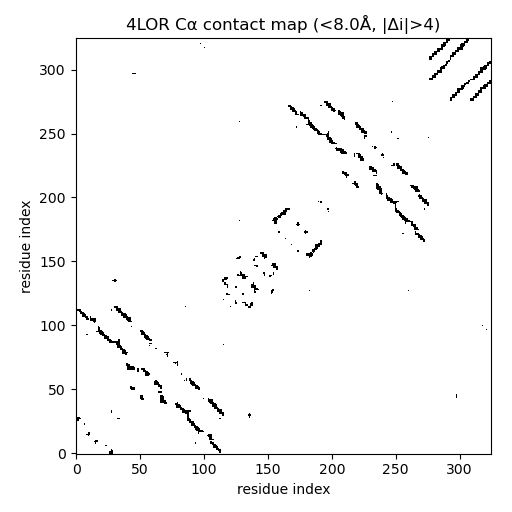2632 C CA . PRO D 2 24 ? -39.698 -3.034 70.653 1.00 106.00 24 PRO D CA 1
ATOM 2633 C C . PRO D 2 24 ? -39.293 -1.977 71.673 1.00 104.29 24 PRO D C 1
ATOM 2634 O O . PRO D 2 24 ? -39.242 -0.797 71.325 1.00 110.51 24 PRO D O 1
#

Radius of gyration: 36.47 Å; Cα contacts (8 Å, |Δi|>4): 859; chains: 4; bounding box: 72×57×97 Å

Foldseek 3Di:
DDFKDKDFAPPPQWFHDAFDKDKDKAFDDAQWWKKKFWLFAFADDDVVCPAWWKWKADPHDTPDIDHHGDADPDPVGSTDDMDIGPDRIMMIMTHHHGDDPDITRGTIMMMGIHGDDQCPPDPDGQALDDWADDGNGTAYDDDPQWDADPVRHFTEHPAEDDEAADQKDKDWAPPAQPWHDAQYKHKYKYAYDFQWWKKKADFFQQAAWDAADPVRHDQKFKKKDADPDIDDRFHHRTTPDDRIGGSVHRMMMIMTGHHSDDIHRTGMIMIHIDGD/DCDDDDDDDDDDDDDD/DADDDDDDDDDDDDDD/DADDDDDDDDDDDDDPD

B-factor: mean 47.77, std 20.94, range [17.01, 122.12]

InterPro domains:
  IPR000152 EGF-type aspartate/asparagine hydroxylation site [PS00010] (147-158)
  IPR000436 Sushi/SCR/CCP domain [PF00084] (294-354)
  IPR000436 Sushi/SCR/CCP domain [PF00084] (359-413)
  IPR000436 Sushi/SCR/CCP domain [PS50923] (292-356)
  IPR000436 Sushi/SCR/CCP domain [PS50923] (357-423)
  IPR000436 Sushi/SCR/CCP domain [SM00032] (294-354)
  IPR000436 Sushi/SCR/CCP domain [SM00032] (359-421)
  IPR000436 Sushi/SCR/CCP domain [cd00033] (294-355)
  IPR000436 Sushi/SCR/CCP domain [cd00033] (359-422)
  IPR000859 CUB domain [PF00431] (19-127)
  IPR000859 CUB domain [PF00431] (175-287)
  IPR000859 CUB domain [PS01180] (3-130)
  IPR000859 CUB domain [PS01180] (175-290)
  IPR000859 CUB domain [SM00042] (9-130)
  IPR000859 CUB domain [SM00042] (175-290)
  IPR000859 CUB domain [cd00041] (18-129)
  IPR000859 CUB domain [cd00041] (175-287)
  IPR001254 Serine proteases, trypsin domain [PF00089] (438-675)
  IPR001254 Serine proteases, trypsin domain [PS50240] (438-680)
  IPR001254 Serine proteases, trypsin domain [SM00020] (437-675)

Solvent-accessible surface area: 19413 Å² total

Secondary structure (DSSP, 8-state):
--SEEEEE-TTTTSPPPSS-EEEEEEE--TTEEEEEEEEEEE----GGG-SSEEEEEETTEEEEEE-SEE--S-SS----EEEEESSSEEEEEEE--S--SS---EEEEEEEEEE--TTTSSSS-S-SSEEEEETTEEEEE--TTEEE-TTSS-EEE-----EE-SSEEEEE-TTTTSPPPSS-EEEEEEE--TTEEEEEE--GGGEEEPPP-TTS--SSEEEEEETTEEEEEE-EES--S-SEEE-SSSEEEEEEE--SS----EEEEEEEEEE-/-------PPP------/-------PPP------/---------PPP-----

Nearest PDB structures (foldseek):
  4lmf-assembly1_A  TM=9.927E-01  e=9.415E-53  Homo sapiens
  5cis-assembly1_A-2  TM=6.105E-01  e=1.213E-30  Rattus norvegicus
  4los-assembly1_A  TM=9.964E-01  e=1.269E-20  Homo sapiens
  4lot-assembly1_A  TM=9.741E-01  e=3.075E-17  Homo sapiens
  1szb-assembly1_B  TM=8.650E-01  e=2.801E-15  Homo sapiens